Protein AF-A0A928IR23-F1 (afdb_monomer_lite)

Sequence (345 aa):
MKLNFPLKTIYDTTYFTQQHGTGSSHNCNAARSIGDNRMCGEIEDEVFDIAATLGIKYIASLFELKNISKDFYNWRNCFLDTYFKKLLSDDFSDDELVALYNIVNEWISEEIESSIKYGGNQLDHLYHYNYRIIEKIMNEELRNTLISRGKSSPKVTANIDDYVVKSKDNNKHLVDEIRQNGYSQDIEQKIVATFSDLYGGQAKLLVDIGDIIDISNNRDFISNCVIQFVVTRRKYGYRSAGLNELISKFHVCFSNEDWLKLFHNIVDSISLTNKEDFYSINEDIETLCLYYYLGTMPDKLAELCSNKLNTHWCWLTSCGLINLETYSLFVDPQMTSLEMFSKYH

Secondary structure (DSSP, 8-state):
----STTHHHHTT----SSS---SHHHHHHHHHTT-HHHHHHHHHHHHHHHHHH-HHHHHHHHHHH--TTTHHHHHHHHHHHHHHHHHHS---HHHHHHHHHHHHHHS-HHHHHH--SS---HHHHHHHHHHHHHH---HHHHHHHHHT-TT-S--SS-THHHH--S--TTHHHHHHHHHH---HHHHHHHHHGGG--SS-HHHHHHHHHTTS-TTT-THHIIIIIIHHHHHHGGG-SSSTTHHHHHHHHGGG--HHHHHHHHHHHHHHHTT--GGGHHHHHHHHHHHHHHHHHHH-GGGHHHHHHHHHHHHHHHHHHTS----PPP-----TT--SHHHHHHH-

Structure (mmCIF, N/CA/C/O backbone):
data_AF-A0A928IR23-F1
#
_entry.id   AF-A0A928IR23-F1
#
loop_
_atom_site.group_PDB
_atom_site.id
_atom_site.type_symbol
_atom_site.label_atom_id
_atom_site.label_alt_id
_atom_site.label_comp_id
_atom_site.label_asym_id
_atom_site.label_entity_id
_atom_site.label_seq_id
_atom_site.pdbx_PDB_ins_code
_atom_site.Cartn_x
_atom_site.Cartn_y
_atom_site.Cartn_z
_atom_site.occupancy
_atom_site.B_iso_or_equiv
_atom_site.auth_seq_id
_atom_site.auth_comp_id
_atom_site.auth_asym_id
_atom_site.auth_atom_id
_atom_site.pdbx_PDB_model_num
ATOM 1 N N . MET A 1 1 ? -17.859 -14.995 -5.613 1.00 25.91 1 MET A N 1
ATOM 2 C CA . MET A 1 1 ? -17.208 -14.660 -6.897 1.00 25.91 1 MET A CA 1
ATOM 3 C C . MET A 1 1 ? -16.223 -13.537 -6.599 1.00 25.91 1 MET A C 1
ATOM 5 O O . MET A 1 1 ? -16.659 -12.473 -6.187 1.00 25.91 1 MET A O 1
ATOM 9 N N . LYS A 1 2 ? -14.918 -13.843 -6.590 1.00 25.91 2 LYS A N 1
ATOM 10 C CA . LYS A 1 2 ? -13.845 -12.980 -6.064 1.00 25.91 2 LYS A CA 1
ATOM 11 C C . LYS A 1 2 ? -13.537 -11.843 -7.051 1.00 25.91 2 LYS A C 1
ATOM 13 O O . LYS A 1 2 ? -12.909 -12.084 -8.072 1.00 25.91 2 LYS A O 1
ATOM 18 N N . LEU A 1 3 ? -13.968 -10.631 -6.721 1.00 25.84 3 LEU A N 1
ATOM 19 C CA . LEU A 1 3 ? -13.580 -9.363 -7.346 1.00 25.84 3 LEU A CA 1
ATOM 20 C C . LEU A 1 3 ? -13.031 -8.501 -6.209 1.00 25.84 3 LEU A C 1
ATOM 22 O O . LEU A 1 3 ? -13.823 -7.870 -5.525 1.00 25.84 3 LEU A O 1
ATOM 26 N N . ASN A 1 4 ? -11.733 -8.580 -5.893 1.00 31.61 4 ASN A N 1
ATOM 27 C CA . ASN A 1 4 ? -11.230 -7.878 -4.700 1.00 31.61 4 ASN A CA 1
ATOM 28 C C . ASN A 1 4 ? -9.749 -7.472 -4.713 1.00 31.61 4 ASN A C 1
ATOM 30 O O . ASN A 1 4 ? -9.144 -7.365 -3.658 1.00 31.61 4 ASN A O 1
ATOM 34 N N . PHE A 1 5 ? -9.149 -7.227 -5.877 1.00 28.83 5 PHE A N 1
ATOM 35 C CA . PHE A 1 5 ? -7.771 -6.711 -5.923 1.00 28.83 5 PHE A CA 1
ATOM 36 C C . PHE A 1 5 ? -7.559 -5.547 -6.902 1.00 28.83 5 PHE A C 1
ATOM 38 O O . PHE A 1 5 ? -6.935 -4.576 -6.500 1.00 28.83 5 PHE A O 1
ATOM 45 N N . PRO A 1 6 ? -8.164 -5.513 -8.106 1.00 34.94 6 PRO A N 1
ATOM 46 C CA . PRO A 1 6 ? -7.862 -4.432 -9.049 1.00 34.94 6 PRO A CA 1
ATOM 47 C C . PRO A 1 6 ? -8.469 -3.070 -8.677 1.00 34.94 6 PRO A C 1
ATOM 49 O O . PRO A 1 6 ? -7.998 -2.052 -9.154 1.00 34.94 6 PRO A O 1
ATOM 52 N N . LEU A 1 7 ? -9.523 -3.021 -7.850 1.00 31.94 7 LEU A N 1
ATOM 53 C CA . LEU A 1 7 ? -10.268 -1.783 -7.559 1.00 31.94 7 LEU A CA 1
ATOM 54 C C . LEU A 1 7 ? -9.665 -0.933 -6.428 1.00 31.94 7 LEU A C 1
ATOM 56 O O . LEU A 1 7 ? -9.825 0.283 -6.445 1.00 31.94 7 LEU A O 1
ATOM 60 N N . LYS A 1 8 ? -8.928 -1.544 -5.491 1.00 35.16 8 LYS A N 1
ATOM 61 C CA . LYS A 1 8 ? -8.170 -0.813 -4.458 1.00 35.16 8 LYS A CA 1
ATOM 62 C C . LYS A 1 8 ? -6.930 -0.152 -5.070 1.00 35.16 8 LYS A C 1
ATOM 64 O O . LYS A 1 8 ? -6.734 1.041 -4.927 1.00 35.16 8 LYS A O 1
ATOM 69 N N . THR A 1 9 ? -6.239 -0.905 -5.917 1.00 36.91 9 THR A N 1
ATOM 70 C CA . THR A 1 9 ? -5.200 -0.456 -6.855 1.00 36.91 9 THR A CA 1
ATOM 71 C C . THR A 1 9 ? -5.699 0.630 -7.827 1.00 36.91 9 THR A C 1
ATOM 73 O O . THR A 1 9 ? -4.936 1.442 -8.329 1.00 36.91 9 THR A O 1
ATOM 76 N N . ILE A 1 10 ? -7.010 0.698 -8.097 1.00 34.47 10 ILE A N 1
ATOM 77 C CA . ILE A 1 10 ? -7.599 1.814 -8.850 1.00 34.47 10 ILE A CA 1
ATOM 78 C C . ILE A 1 10 ? -7.726 3.080 -8.002 1.00 34.47 10 ILE A C 1
ATOM 80 O O . ILE A 1 10 ? -7.432 4.168 -8.494 1.00 34.47 10 ILE A O 1
ATOM 84 N N . TYR A 1 11 ? -8.108 2.929 -6.736 1.00 33.12 11 TYR A N 1
ATOM 85 C CA . TYR A 1 11 ? -8.218 4.024 -5.775 1.00 33.12 11 TYR A CA 1
ATOM 86 C C . TYR A 1 11 ? -6.858 4.653 -5.442 1.00 33.12 11 TYR A C 1
ATOM 88 O O . TYR A 1 11 ? -6.769 5.874 -5.339 1.00 33.12 11 TYR A O 1
ATOM 96 N N . ASP A 1 12 ? -5.808 3.835 -5.360 1.00 35.88 12 ASP A N 1
ATOM 97 C CA . ASP A 1 12 ? -4.458 4.302 -5.036 1.00 35.88 12 ASP A CA 1
ATOM 98 C C . ASP A 1 12 ? -3.729 4.898 -6.265 1.00 35.88 12 ASP A C 1
ATOM 100 O O . ASP A 1 12 ? -2.717 5.579 -6.119 1.00 35.88 12 ASP A O 1
ATOM 104 N N . THR A 1 13 ? -4.232 4.699 -7.501 1.00 35.72 13 THR A N 1
ATOM 105 C CA . THR A 1 13 ? -3.326 4.829 -8.676 1.00 35.72 13 THR A CA 1
ATOM 106 C C . THR A 1 13 ? -3.960 5.246 -9.994 1.00 35.72 13 THR A C 1
ATOM 108 O O . THR A 1 13 ? -3.251 5.632 -10.925 1.00 35.72 13 THR A O 1
ATOM 111 N N . THR A 1 14 ? -5.278 5.183 -10.161 1.00 33.06 14 THR A N 1
ATOM 112 C CA . THR A 1 14 ? -5.798 5.009 -11.521 1.00 33.06 14 THR A CA 1
ATOM 113 C C . THR A 1 14 ? -6.721 6.133 -11.965 1.00 33.06 14 THR A C 1
ATOM 115 O O . THR A 1 14 ? -7.901 6.187 -11.643 1.00 33.06 14 THR A O 1
ATOM 118 N N . TYR A 1 15 ? -6.220 6.920 -12.911 1.00 31.95 15 TYR A N 1
ATOM 119 C CA . TYR A 1 15 ? -6.820 6.786 -14.232 1.00 31.95 15 TYR A CA 1
ATOM 120 C C . TYR A 1 15 ? -5.725 6.366 -15.210 1.00 31.95 15 TYR A C 1
ATOM 122 O O . TYR A 1 15 ? -4.941 7.167 -15.677 1.00 31.95 15 TYR A O 1
ATOM 130 N N . PHE A 1 16 ? -5.646 5.077 -15.493 1.00 34.47 16 PHE A N 1
ATOM 131 C CA . PHE A 1 16 ? -5.297 4.567 -16.805 1.00 34.47 16 PHE A CA 1
ATOM 132 C C . PHE A 1 16 ? -6.577 3.894 -17.264 1.00 34.47 16 PHE A C 1
ATOM 134 O O . PHE A 1 16 ? -6.885 2.826 -16.760 1.00 34.47 16 PHE A O 1
ATOM 141 N N . THR A 1 17 ? -7.343 4.571 -18.123 1.00 29.98 17 THR A N 1
ATOM 142 C CA . THR A 1 17 ? -8.101 4.015 -19.261 1.00 29.98 17 THR A CA 1
ATOM 143 C C . THR A 1 17 ? -9.303 4.895 -19.596 1.00 29.98 17 THR A C 1
ATOM 145 O O . THR A 1 17 ? -10.395 4.686 -19.083 1.00 29.98 17 THR A O 1
ATOM 148 N N . GLN A 1 18 ? -9.138 5.786 -20.570 1.00 26.97 18 GLN A N 1
ATOM 149 C CA . GLN A 1 18 ? -10.079 5.856 -21.689 1.00 26.97 18 GLN A CA 1
ATOM 150 C C . GLN A 1 18 ? -9.262 6.046 -22.969 1.00 26.97 18 GLN A C 1
ATOM 152 O O . GLN A 1 18 ? -8.797 7.135 -23.262 1.00 26.97 18 GLN A O 1
ATOM 157 N N . GLN A 1 19 ? -9.037 4.931 -23.665 1.00 29.31 19 GLN A N 1
ATOM 158 C CA . GLN A 1 19 ? -8.529 4.754 -25.034 1.00 29.31 19 GLN A CA 1
ATOM 159 C C . GLN A 1 19 ? -7.237 5.442 -25.515 1.00 29.31 19 GLN A C 1
ATOM 161 O O . GLN A 1 19 ? -6.582 4.838 -26.351 1.00 29.31 19 GLN A O 1
ATOM 166 N N . HIS A 1 20 ? -6.786 6.578 -24.987 1.00 30.52 20 HIS A N 1
ATOM 167 C CA . HIS A 1 20 ? -5.481 7.176 -25.282 1.00 30.52 20 HIS A CA 1
ATOM 168 C C . HIS A 1 20 ? -5.012 8.017 -24.082 1.00 30.52 20 HIS A C 1
ATOM 170 O O . HIS A 1 20 ? -5.518 9.105 -23.851 1.00 30.52 20 HIS A O 1
ATOM 176 N N . GLY A 1 21 ? -4.067 7.461 -23.312 1.00 35.38 21 GLY A N 1
ATOM 177 C CA . GLY A 1 21 ? -3.168 8.119 -22.351 1.00 35.38 21 GLY A CA 1
ATOM 178 C C . GLY A 1 21 ? -3.613 9.406 -21.641 1.00 35.38 21 GLY A C 1
ATOM 179 O O . GLY A 1 21 ? -3.401 10.501 -22.144 1.00 35.38 21 GLY A O 1
ATOM 180 N N . THR A 1 22 ? -4.039 9.269 -20.385 1.00 33.25 22 THR A N 1
ATOM 181 C CA . THR A 1 22 ? -3.806 10.268 -19.327 1.00 33.25 22 THR A CA 1
ATOM 182 C C . THR A 1 22 ? -3.769 9.522 -18.004 1.00 33.25 22 THR A C 1
ATOM 184 O O . THR A 1 22 ? -4.816 9.023 -17.605 1.00 33.25 22 THR A O 1
ATOM 187 N N . GLY A 1 23 ? -2.600 9.419 -17.361 1.00 33.84 23 GLY A N 1
ATOM 188 C CA . GLY A 1 23 ? -2.448 8.755 -16.066 1.00 33.84 23 GLY A CA 1
ATOM 189 C C . GLY A 1 23 ? -1.269 9.281 -15.249 1.00 33.84 23 GLY A C 1
ATOM 190 O O . GLY A 1 23 ? -0.220 9.581 -15.821 1.00 33.84 23 GLY A O 1
ATOM 191 N N . SER A 1 24 ? -1.530 9.420 -13.938 1.00 43.91 24 SER A N 1
ATOM 192 C CA . SER A 1 24 ? -0.687 9.622 -12.731 1.00 43.91 24 SER A CA 1
ATOM 193 C C . SER A 1 24 ? 0.524 10.574 -12.758 1.00 43.91 24 SER A C 1
ATOM 195 O O . SER A 1 24 ? 0.746 11.330 -11.813 1.00 43.91 24 SER A O 1
ATOM 197 N N . SER A 1 25 ? 1.270 10.606 -13.854 1.00 39.09 25 SER A N 1
ATOM 198 C CA . SER A 1 25 ? 2.401 11.492 -14.136 1.00 39.09 25 SER A CA 1
ATOM 199 C C . SER A 1 25 ? 2.106 12.989 -13.977 1.00 39.09 25 SER A C 1
ATOM 201 O O . SER A 1 25 ? 3.020 13.763 -13.677 1.00 39.09 25 SER A O 1
ATOM 203 N N . HIS A 1 26 ? 0.850 13.396 -14.175 1.00 45.88 26 HIS A N 1
ATOM 204 C CA . HIS A 1 26 ? 0.366 14.767 -14.000 1.00 45.88 26 HIS A CA 1
ATOM 205 C C . HIS A 1 26 ? 0.327 15.194 -12.538 1.00 45.88 26 HIS A C 1
ATOM 207 O O . HIS A 1 26 ? 0.676 16.331 -12.234 1.00 45.88 26 HIS A O 1
ATOM 213 N N . ASN A 1 27 ? -0.049 14.285 -11.635 1.00 48.31 27 ASN A N 1
ATOM 214 C CA . ASN A 1 27 ? -0.222 14.602 -10.221 1.00 48.31 27 ASN A CA 1
ATOM 215 C C . ASN A 1 27 ? 1.125 14.764 -9.510 1.00 48.31 27 ASN A C 1
ATOM 217 O O . ASN A 1 27 ? 1.249 15.680 -8.706 1.00 48.31 27 ASN A O 1
ATOM 221 N N . CYS A 1 28 ? 2.155 13.980 -9.857 1.00 50.56 28 CYS A N 1
ATOM 222 C CA . CYS A 1 28 ? 3.506 14.236 -9.338 1.00 50.56 28 CYS A CA 1
ATOM 223 C C . CYS A 1 28 ? 4.093 15.523 -9.935 1.00 50.56 28 CYS A C 1
ATOM 225 O O . CYS A 1 28 ? 4.559 16.381 -9.193 1.00 50.56 28 CYS A O 1
ATOM 227 N N . ASN A 1 29 ? 3.974 15.764 -11.247 1.00 50.50 29 ASN A N 1
ATOM 228 C CA . ASN A 1 29 ? 4.423 17.038 -11.828 1.00 50.50 29 ASN A CA 1
ATOM 229 C C . ASN A 1 29 ? 3.744 18.253 -11.154 1.00 50.50 29 ASN A C 1
ATOM 231 O O . ASN A 1 29 ? 4.410 19.250 -10.869 1.00 50.50 29 ASN A O 1
ATOM 235 N N . ALA A 1 30 ? 2.446 18.150 -10.850 1.00 52.59 30 ALA A N 1
ATOM 236 C CA . ALA A 1 30 ? 1.700 19.164 -10.114 1.00 52.59 30 ALA A CA 1
ATOM 237 C C . ALA A 1 30 ? 2.165 19.286 -8.651 1.00 52.59 30 ALA A C 1
ATOM 239 O O . ALA A 1 30 ? 2.465 20.398 -8.222 1.00 52.59 30 ALA A O 1
ATOM 240 N N . ALA A 1 31 ? 2.312 18.177 -7.917 1.00 50.56 31 ALA A N 1
ATOM 241 C CA . ALA A 1 31 ? 2.827 18.152 -6.543 1.00 50.56 31 ALA A CA 1
ATOM 242 C C . ALA A 1 31 ? 4.214 18.810 -6.448 1.00 50.56 31 ALA A C 1
ATOM 244 O O . ALA A 1 31 ? 4.450 19.694 -5.624 1.00 50.56 31 ALA A O 1
ATOM 245 N N . ARG A 1 32 ? 5.104 18.488 -7.392 1.00 55.34 32 ARG A N 1
ATOM 246 C CA . ARG A 1 32 ? 6.431 19.100 -7.507 1.00 55.34 32 ARG A CA 1
ATOM 247 C C . ARG A 1 32 ? 6.358 20.592 -7.812 1.00 55.34 32 ARG A C 1
ATOM 249 O O . ARG A 1 32 ? 7.151 21.361 -7.278 1.00 55.34 32 ARG A O 1
ATOM 256 N N . SER A 1 33 ? 5.406 21.012 -8.647 1.00 54.53 33 SER A N 1
ATOM 257 C CA . SER A 1 33 ? 5.212 22.426 -8.993 1.00 54.53 33 SER A CA 1
ATOM 258 C C . SER A 1 33 ? 4.719 23.277 -7.818 1.00 54.53 33 SER A C 1
ATOM 260 O O . SER A 1 33 ? 5.043 24.461 -7.756 1.00 54.53 33 SER A O 1
ATOM 262 N N . ILE A 1 34 ? 4.005 22.673 -6.862 1.00 46.44 34 ILE A N 1
ATOM 263 C CA . ILE A 1 34 ? 3.549 23.336 -5.631 1.00 46.44 34 ILE A CA 1
ATOM 264 C C . ILE A 1 34 ? 4.497 23.116 -4.439 1.00 46.44 34 ILE A C 1
ATOM 266 O O . ILE A 1 34 ? 4.221 23.595 -3.342 1.00 46.44 34 ILE A O 1
ATOM 270 N N . GLY A 1 35 ? 5.631 22.437 -4.652 1.00 41.44 35 GLY A N 1
ATOM 271 C CA . GLY A 1 35 ? 6.669 22.213 -3.641 1.00 41.44 35 GLY A CA 1
ATOM 272 C C . GLY A 1 35 ? 6.427 21.029 -2.699 1.00 41.44 35 GLY A C 1
ATOM 273 O O . GLY A 1 35 ? 7.198 20.852 -1.755 1.00 41.44 35 GLY A O 1
ATOM 274 N N . ASP A 1 36 ? 5.410 20.201 -2.952 1.00 51.28 36 ASP A N 1
ATOM 275 C CA . ASP A 1 36 ? 5.130 18.994 -2.172 1.00 51.28 36 ASP A CA 1
ATOM 276 C C . ASP A 1 36 ? 5.901 17.786 -2.722 1.00 51.28 36 ASP A C 1
ATOM 278 O O . ASP A 1 36 ? 5.397 16.931 -3.455 1.00 51.28 36 ASP A O 1
ATOM 282 N N . ASN A 1 37 ? 7.185 17.736 -2.370 1.00 54.28 37 ASN A N 1
ATOM 283 C CA . ASN A 1 37 ? 8.083 16.669 -2.808 1.00 54.28 37 ASN A CA 1
ATOM 284 C C . ASN A 1 37 ? 7.769 15.310 -2.156 1.00 54.28 37 ASN A C 1
ATOM 286 O O . ASN A 1 37 ? 8.198 14.290 -2.685 1.00 54.28 37 ASN A O 1
ATOM 290 N N . ARG A 1 38 ? 7.044 15.282 -1.024 1.00 54.53 38 ARG A N 1
ATOM 291 C CA . ARG A 1 38 ? 6.683 14.032 -0.332 1.00 54.53 38 ARG A CA 1
ATOM 292 C C . ARG A 1 38 ? 5.562 13.324 -1.076 1.00 54.53 38 ARG A C 1
ATOM 294 O O . ARG A 1 38 ? 5.720 12.166 -1.443 1.00 54.53 38 ARG A O 1
ATOM 301 N N . MET A 1 39 ? 4.490 14.054 -1.376 1.00 55.81 39 MET A N 1
ATOM 302 C CA . MET A 1 39 ? 3.371 13.535 -2.157 1.00 55.81 39 MET A CA 1
ATOM 303 C C . MET A 1 39 ? 3.814 13.104 -3.564 1.00 55.81 39 MET A C 1
ATOM 305 O O . MET A 1 39 ? 3.326 12.104 -4.076 1.00 55.81 39 MET A O 1
ATOM 309 N N . CYS A 1 40 ? 4.767 13.813 -4.185 1.00 59.31 40 CYS A N 1
ATOM 310 C CA . CYS A 1 40 ? 5.317 13.404 -5.484 1.00 59.31 40 CYS A CA 1
ATOM 311 C C . CYS A 1 40 ? 5.979 12.019 -5.420 1.00 59.31 40 CYS A C 1
ATOM 313 O O . CYS A 1 40 ? 5.666 11.177 -6.254 1.00 59.31 40 CYS A O 1
ATOM 315 N N . GLY A 1 41 ? 6.838 11.784 -4.419 1.00 61.78 41 GLY A N 1
ATOM 316 C CA . GLY A 1 41 ? 7.526 10.501 -4.253 1.00 61.78 41 GLY A CA 1
ATOM 317 C C . GLY A 1 41 ? 6.554 9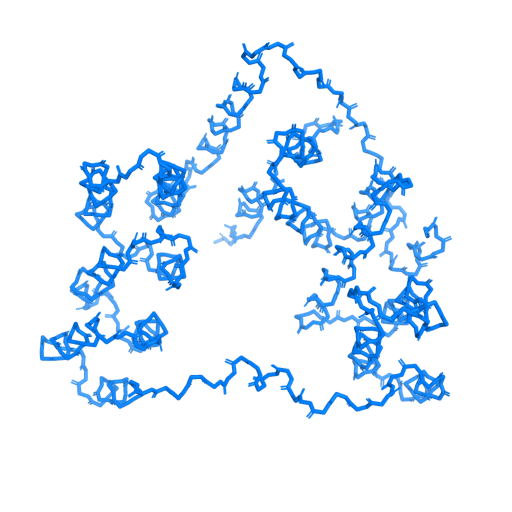.351 -3.990 1.00 61.78 41 GLY A C 1
ATOM 318 O O . GLY A 1 41 ? 6.638 8.322 -4.644 1.00 61.78 41 GLY A O 1
ATOM 319 N N . GLU A 1 42 ? 5.556 9.561 -3.124 1.00 63.69 42 GLU A N 1
ATOM 320 C CA . GLU A 1 42 ? 4.521 8.548 -2.859 1.00 63.69 42 GLU A CA 1
ATOM 321 C C . GLU A 1 42 ? 3.707 8.197 -4.115 1.00 63.69 42 GLU A C 1
ATOM 323 O O . GLU A 1 42 ? 3.383 7.034 -4.342 1.00 63.69 42 GLU A O 1
ATOM 328 N N . ILE A 1 43 ? 3.397 9.191 -4.958 1.00 64.75 43 ILE A N 1
ATOM 329 C CA . ILE A 1 43 ? 2.712 8.957 -6.235 1.00 64.75 43 ILE A CA 1
ATOM 330 C C . ILE A 1 43 ? 3.613 8.181 -7.201 1.00 64.75 43 ILE A C 1
ATOM 332 O O . ILE A 1 43 ? 3.125 7.293 -7.893 1.00 64.75 43 ILE A O 1
ATOM 336 N N . GLU A 1 44 ? 4.899 8.523 -7.298 1.00 73.56 44 GLU A N 1
ATOM 337 C CA . GLU A 1 44 ? 5.843 7.823 -8.180 1.00 73.56 44 GLU A CA 1
ATOM 338 C C . GLU A 1 44 ? 5.999 6.354 -7.778 1.00 73.56 44 GLU A C 1
ATOM 340 O O . GLU A 1 44 ? 5.868 5.481 -8.640 1.00 73.56 44 GLU A O 1
ATOM 345 N N . ASP A 1 45 ? 6.181 6.083 -6.486 1.00 71.81 45 ASP A N 1
ATOM 346 C CA . ASP A 1 45 ? 6.320 4.729 -5.946 1.00 71.81 45 ASP A CA 1
ATOM 347 C C . ASP A 1 45 ? 5.088 3.865 -6.247 1.00 71.81 45 ASP A C 1
ATOM 349 O O . ASP A 1 45 ? 5.213 2.760 -6.779 1.00 71.81 45 ASP A O 1
ATOM 353 N N . GLU A 1 46 ? 3.886 4.383 -5.986 1.00 73.56 46 GLU A N 1
ATOM 354 C CA . GLU A 1 46 ? 2.636 3.647 -6.212 1.00 73.56 46 GLU A CA 1
ATOM 355 C C . GLU A 1 46 ? 2.402 3.360 -7.707 1.00 73.56 46 GLU A C 1
ATOM 357 O O . GLU A 1 46 ? 1.980 2.271 -8.107 1.00 73.56 46 GLU A O 1
ATOM 362 N N . VAL A 1 47 ? 2.728 4.324 -8.575 1.00 77.62 47 VAL A N 1
ATOM 363 C CA . VAL A 1 47 ? 2.625 4.162 -10.033 1.00 77.62 47 VAL A CA 1
ATOM 364 C C . VAL A 1 47 ? 3.546 3.057 -10.536 1.00 77.62 47 VAL A C 1
ATOM 366 O O . VAL A 1 47 ? 3.149 2.269 -11.402 1.00 77.62 47 VAL A O 1
ATOM 369 N N . PHE A 1 48 ? 4.758 2.984 -9.991 1.00 83.06 48 PHE A N 1
ATOM 370 C CA . PHE A 1 48 ? 5.712 1.932 -10.308 1.00 83.06 48 PHE A CA 1
ATOM 371 C C . PHE A 1 48 ? 5.272 0.565 -9.794 1.00 83.06 48 PHE A C 1
ATOM 373 O O . PHE A 1 48 ? 5.269 -0.391 -10.575 1.00 83.06 48 PHE A O 1
ATOM 380 N N . ASP A 1 49 ? 4.847 0.471 -8.532 1.00 81.50 49 ASP A N 1
ATOM 381 C CA . ASP A 1 49 ? 4.396 -0.784 -7.919 1.00 81.50 49 ASP A CA 1
ATOM 382 C C . ASP A 1 49 ? 3.256 -1.416 -8.745 1.00 81.50 49 ASP A C 1
ATOM 384 O O . ASP A 1 49 ? 3.188 -2.638 -8.948 1.00 81.50 49 ASP A O 1
ATOM 388 N N . ILE A 1 50 ? 2.420 -0.585 -9.364 1.00 80.06 50 ILE A N 1
ATOM 389 C CA . ILE A 1 50 ? 1.304 -1.053 -10.188 1.00 80.06 50 ILE A CA 1
ATOM 390 C C . ILE A 1 50 ? 1.674 -1.349 -11.612 1.00 80.06 50 ILE A C 1
ATOM 392 O O . ILE A 1 50 ? 1.243 -2.379 -12.134 1.00 80.06 50 ILE A O 1
ATOM 396 N N . ALA A 1 51 ? 2.504 -0.524 -12.238 1.00 83.81 51 ALA A N 1
ATOM 397 C CA . ALA A 1 51 ? 3.054 -0.876 -13.534 1.00 83.81 51 ALA A CA 1
ATOM 398 C C . ALA A 1 51 ? 3.794 -2.224 -13.458 1.00 83.81 51 ALA A C 1
ATOM 400 O O . ALA A 1 51 ? 3.595 -3.079 -14.320 1.00 83.81 51 ALA A O 1
ATOM 401 N N . ALA A 1 52 ? 4.548 -2.477 -12.386 1.00 85.56 52 ALA A N 1
ATOM 402 C CA . ALA A 1 52 ? 5.239 -3.745 -12.171 1.00 85.56 52 ALA A CA 1
ATOM 403 C C . ALA A 1 52 ? 4.284 -4.911 -11.863 1.00 85.56 52 ALA A C 1
ATOM 405 O O . ALA A 1 52 ? 4.587 -6.065 -12.172 1.00 85.56 52 ALA A O 1
ATOM 406 N N . THR A 1 53 ? 3.118 -4.641 -11.273 1.00 84.56 53 THR A N 1
ATOM 407 C CA . THR A 1 53 ? 2.052 -5.641 -11.090 1.00 84.56 53 THR A CA 1
ATOM 408 C C . THR A 1 53 ? 1.356 -5.978 -12.412 1.00 84.56 53 THR A C 1
ATOM 410 O O . THR A 1 53 ? 1.038 -7.138 -12.667 1.00 84.56 53 THR A O 1
ATOM 413 N N . LEU A 1 54 ? 1.149 -4.986 -13.281 1.00 82.50 54 LEU A N 1
ATOM 414 C CA . LEU A 1 54 ? 0.547 -5.162 -14.605 1.00 82.50 54 LEU A CA 1
ATOM 415 C C . LEU A 1 54 ? 1.516 -5.788 -15.627 1.00 82.50 54 LEU A C 1
ATOM 417 O O . LEU A 1 54 ? 1.073 -6.390 -16.609 1.00 82.50 54 LEU A O 1
ATOM 421 N N . GLY A 1 55 ? 2.825 -5.649 -15.404 1.00 85.25 55 GLY A N 1
ATOM 422 C CA . GLY A 1 55 ? 3.897 -6.298 -16.159 1.00 85.25 55 GLY A CA 1
ATOM 423 C C . GLY A 1 55 ? 4.896 -5.323 -16.789 1.00 85.25 55 GLY A C 1
ATOM 424 O O . GLY A 1 55 ? 4.622 -4.138 -16.976 1.00 85.25 55 GLY A O 1
ATOM 425 N N . ILE A 1 56 ? 6.062 -5.849 -17.177 1.00 89.25 56 ILE A N 1
ATOM 426 C CA . ILE A 1 56 ? 7.232 -5.054 -17.590 1.00 89.25 56 ILE A CA 1
ATOM 427 C C . ILE A 1 56 ? 6.979 -4.088 -18.761 1.00 89.25 56 ILE A C 1
ATOM 429 O O . ILE A 1 56 ? 7.539 -2.998 -18.766 1.00 89.25 56 ILE A O 1
ATOM 433 N N . LYS A 1 57 ? 6.072 -4.397 -19.700 1.00 86.56 57 LYS A N 1
ATOM 434 C CA . LYS A 1 57 ? 5.666 -3.451 -20.761 1.00 86.56 57 LYS A CA 1
ATOM 435 C C . LYS A 1 57 ? 5.151 -2.113 -20.235 1.00 86.56 57 LYS A C 1
ATOM 437 O O . LYS A 1 57 ? 5.404 -1.090 -20.855 1.00 86.56 57 LYS A O 1
ATOM 442 N N . TYR A 1 58 ? 4.443 -2.104 -19.104 1.00 86.12 58 TYR A N 1
ATOM 443 C CA . TYR A 1 58 ? 3.924 -0.867 -18.518 1.00 86.12 58 TYR A CA 1
ATOM 444 C C . TYR A 1 58 ? 5.036 -0.064 -17.848 1.00 86.12 58 TYR A C 1
ATOM 446 O O . TYR A 1 58 ? 5.041 1.160 -17.936 1.00 86.12 58 TYR A O 1
ATOM 454 N N . ILE A 1 59 ? 6.011 -0.750 -17.249 1.00 87.62 59 ILE A N 1
ATOM 455 C CA . ILE A 1 59 ? 7.228 -0.128 -16.722 1.00 87.62 59 ILE A CA 1
ATOM 456 C C . ILE A 1 59 ? 8.047 0.497 -17.856 1.00 87.62 59 ILE A C 1
ATOM 458 O O . ILE A 1 59 ? 8.417 1.663 -17.760 1.00 87.62 59 ILE A O 1
ATOM 462 N N . ALA A 1 60 ? 8.262 -0.225 -18.958 1.00 86.00 60 ALA A N 1
ATOM 463 C CA . ALA A 1 60 ? 8.954 0.301 -20.137 1.00 86.00 60 ALA A CA 1
ATOM 464 C C . ALA A 1 60 ? 8.279 1.568 -20.678 1.00 86.00 60 ALA A C 1
ATOM 466 O O . ALA A 1 60 ? 8.933 2.579 -20.916 1.00 86.00 60 ALA A O 1
ATOM 467 N N . SER A 1 61 ? 6.949 1.562 -20.776 1.00 82.94 61 SER A N 1
ATOM 468 C CA . SER A 1 61 ? 6.197 2.748 -21.178 1.00 82.94 61 SER A CA 1
ATOM 469 C C . SER A 1 61 ? 6.368 3.935 -20.225 1.00 82.94 61 SER A C 1
ATOM 471 O O . SER A 1 61 ? 6.422 5.077 -20.681 1.00 82.94 61 SER A O 1
ATOM 473 N N . LEU A 1 62 ? 6.448 3.698 -18.910 1.00 81.56 62 LEU A N 1
ATOM 474 C CA . LEU A 1 62 ? 6.725 4.763 -17.941 1.00 81.56 62 LEU A CA 1
ATOM 475 C C . LEU A 1 62 ? 8.124 5.349 -18.142 1.00 81.56 62 LEU A C 1
ATOM 477 O O . LEU A 1 62 ? 8.268 6.572 -18.122 1.00 81.56 62 LEU A O 1
ATOM 481 N N . PHE A 1 63 ? 9.128 4.504 -18.390 1.00 81.06 63 PHE A N 1
ATOM 482 C CA . PHE A 1 63 ? 10.471 4.967 -18.736 1.00 81.06 63 PHE A CA 1
ATOM 483 C C . PHE A 1 63 ? 10.449 5.796 -20.021 1.00 81.06 63 PHE A C 1
ATOM 485 O O . PHE A 1 63 ? 10.923 6.922 -20.003 1.00 81.06 63 PHE A O 1
ATOM 492 N N . GLU A 1 64 ? 9.810 5.350 -21.100 1.00 78.88 64 GLU A N 1
ATOM 493 C CA . GLU A 1 64 ? 9.677 6.165 -22.322 1.00 78.88 64 GLU A CA 1
ATOM 494 C C . GLU A 1 64 ? 9.074 7.555 -22.059 1.00 78.88 64 GLU A C 1
ATOM 496 O O . GLU A 1 64 ? 9.501 8.556 -22.634 1.00 78.88 64 GLU A O 1
ATOM 501 N N . LEU A 1 65 ? 8.105 7.641 -21.146 1.00 74.12 65 LEU A N 1
ATOM 502 C CA . LEU A 1 65 ? 7.453 8.902 -20.812 1.00 74.12 65 LEU A CA 1
ATOM 503 C C . LEU A 1 65 ? 8.324 9.833 -19.952 1.00 74.12 65 LEU A C 1
ATOM 505 O O . LEU A 1 65 ? 8.224 11.058 -20.062 1.00 74.12 65 LEU A O 1
ATOM 509 N N . LYS A 1 66 ? 9.105 9.269 -19.029 1.00 70.19 66 LYS A N 1
ATOM 510 C CA . LYS A 1 66 ? 9.687 10.007 -17.897 1.00 70.19 66 LYS A CA 1
ATOM 511 C C . LYS A 1 66 ? 11.202 9.955 -17.807 1.00 70.19 66 LYS A C 1
ATOM 513 O O . LYS A 1 66 ? 11.782 10.668 -16.989 1.00 70.19 66 LYS A O 1
ATOM 518 N N . ASN A 1 67 ? 11.85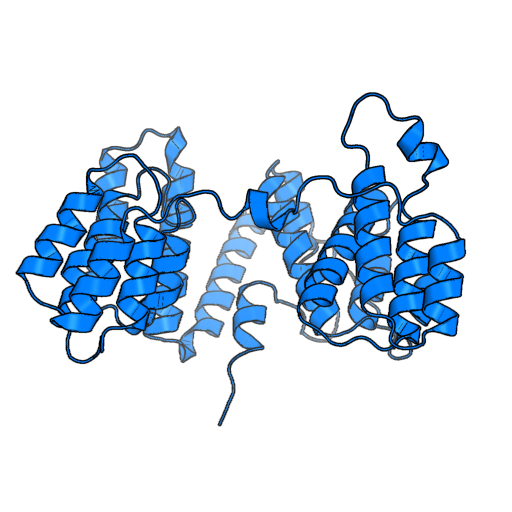0 9.188 -18.674 1.00 67.81 67 ASN A N 1
ATOM 519 C CA . ASN A 1 67 ? 13.297 9.046 -18.748 1.00 67.81 67 ASN A CA 1
ATOM 520 C C . ASN A 1 67 ? 13.956 10.274 -19.403 1.00 67.81 67 ASN A C 1
ATOM 522 O O . ASN A 1 67 ? 14.640 10.190 -20.421 1.00 67.81 67 ASN A O 1
ATOM 526 N N . ILE A 1 68 ? 13.729 11.448 -18.814 1.00 72.31 68 ILE A N 1
ATOM 527 C CA . ILE A 1 68 ? 14.414 12.696 -19.142 1.00 72.31 68 ILE A CA 1
ATOM 528 C C . ILE A 1 68 ? 15.616 12.874 -18.215 1.00 72.31 68 ILE A C 1
ATOM 530 O O . ILE A 1 68 ? 15.582 12.482 -17.050 1.00 72.31 68 ILE A O 1
ATOM 534 N N . SER A 1 69 ? 16.674 13.526 -18.702 1.00 71.38 69 SER A N 1
ATOM 535 C CA . SER A 1 69 ? 17.954 13.668 -17.983 1.00 71.38 69 SER A CA 1
ATOM 536 C C . SER A 1 69 ? 17.832 14.219 -16.557 1.00 71.38 69 SER A C 1
ATOM 538 O O . SER A 1 69 ? 18.628 13.865 -15.693 1.00 71.38 69 SER A O 1
ATOM 540 N N . LYS A 1 70 ? 16.831 15.069 -16.302 1.00 71.00 70 LYS A N 1
ATOM 541 C CA . LYS A 1 70 ? 16.568 15.666 -14.987 1.00 71.00 70 LYS A CA 1
ATOM 542 C C . LYS A 1 70 ? 16.083 14.651 -13.950 1.00 71.00 70 LYS A C 1
ATOM 544 O O . LYS A 1 70 ? 16.438 14.778 -12.782 1.00 71.00 70 LYS A O 1
ATOM 549 N N . ASP A 1 71 ? 15.269 13.687 -14.367 1.00 69.00 71 ASP A N 1
ATOM 550 C CA . ASP A 1 71 ? 14.579 12.771 -13.456 1.00 69.00 71 ASP A CA 1
ATOM 551 C C . ASP A 1 71 ? 15.131 11.342 -13.531 1.00 69.00 71 ASP A C 1
ATOM 553 O O . ASP A 1 71 ? 14.872 10.540 -12.642 1.00 69.00 71 ASP A O 1
ATOM 557 N N . PHE A 1 72 ? 15.968 11.056 -14.528 1.00 71.56 72 PHE A N 1
ATOM 558 C CA . PHE A 1 72 ? 16.639 9.782 -14.792 1.00 71.56 72 PHE A CA 1
ATOM 559 C C . PHE A 1 72 ? 17.042 8.977 -13.544 1.00 71.56 72 PHE A C 1
ATOM 561 O O . PHE A 1 72 ? 16.706 7.802 -13.422 1.00 71.56 72 PHE A O 1
ATOM 568 N N . TYR A 1 73 ? 17.742 9.611 -12.597 1.00 75.75 73 TYR A N 1
ATOM 569 C CA . TYR A 1 73 ? 18.213 8.946 -11.378 1.00 75.75 73 TYR A CA 1
ATOM 570 C C . TYR A 1 73 ? 17.062 8.508 -10.459 1.00 75.75 73 TYR A C 1
ATOM 572 O O . TYR A 1 73 ? 17.080 7.403 -9.930 1.00 75.75 73 TYR A O 1
ATOM 580 N N . ASN A 1 74 ? 16.034 9.347 -10.317 1.00 76.75 74 ASN A N 1
ATOM 581 C CA . ASN A 1 74 ? 14.865 9.060 -9.488 1.00 76.75 74 ASN A CA 1
ATOM 582 C C . ASN A 1 74 ? 14.069 7.866 -10.037 1.00 76.75 74 ASN A C 1
ATOM 584 O O . ASN A 1 74 ? 13.772 6.933 -9.302 1.00 76.75 74 ASN A O 1
ATOM 588 N N . TRP A 1 75 ? 13.816 7.842 -11.352 1.00 79.44 75 TRP A N 1
ATOM 589 C CA . TRP A 1 75 ? 13.057 6.760 -11.999 1.00 79.44 75 TRP A CA 1
ATOM 590 C C . TRP A 1 75 ? 13.771 5.406 -11.919 1.00 79.44 75 TRP A C 1
ATOM 592 O O . TRP A 1 75 ? 13.121 4.373 -11.764 1.00 79.44 75 TRP A O 1
ATOM 602 N N . ARG A 1 76 ? 15.110 5.396 -11.971 1.00 85.81 76 ARG A N 1
ATOM 603 C CA . ARG A 1 76 ? 15.898 4.179 -11.732 1.00 85.81 76 ARG A CA 1
ATOM 604 C C . ARG A 1 76 ? 15.745 3.668 -10.303 1.00 85.81 76 ARG A C 1
ATOM 606 O O . ARG A 1 76 ? 15.585 2.466 -10.124 1.00 85.81 76 ARG A O 1
ATOM 613 N N . ASN A 1 77 ? 15.748 4.556 -9.310 1.00 81.75 77 ASN A N 1
ATOM 614 C CA . ASN A 1 77 ? 15.558 4.157 -7.915 1.00 81.75 77 ASN A CA 1
ATOM 615 C C . ASN A 1 77 ? 14.161 3.574 -7.683 1.00 81.75 77 ASN A C 1
ATOM 617 O O . ASN A 1 77 ? 14.073 2.470 -7.158 1.00 81.75 77 ASN A O 1
ATOM 621 N N . CYS A 1 78 ? 13.099 4.224 -8.173 1.00 82.50 78 CYS A N 1
ATOM 622 C CA . CYS A 1 78 ? 11.741 3.677 -8.075 1.00 82.50 78 CYS A CA 1
ATOM 623 C C . CYS A 1 78 ? 11.645 2.276 -8.703 1.00 82.50 78 CYS A C 1
ATOM 625 O O . CYS A 1 78 ? 11.085 1.362 -8.105 1.00 82.50 78 CYS A O 1
ATOM 627 N N . PHE A 1 79 ? 12.255 2.063 -9.877 1.00 89.69 79 PHE A N 1
ATOM 628 C CA . PHE A 1 79 ? 12.314 0.734 -10.493 1.00 89.69 79 PHE A CA 1
ATOM 629 C C . PHE A 1 79 ? 13.009 -0.294 -9.593 1.00 89.69 79 PHE A C 1
ATOM 631 O O . PHE A 1 79 ? 12.474 -1.386 -9.384 1.00 89.69 79 PHE A O 1
ATOM 638 N N . LEU A 1 80 ? 14.204 0.033 -9.090 1.00 88.94 80 LEU A N 1
ATOM 639 C CA . LEU A 1 80 ? 14.992 -0.881 -8.266 1.00 88.94 80 LEU A CA 1
ATOM 640 C C . LEU A 1 80 ? 14.253 -1.228 -6.972 1.00 88.94 80 LEU A C 1
ATOM 642 O O . LEU A 1 80 ? 14.159 -2.406 -6.633 1.00 88.94 80 LEU A O 1
ATOM 646 N N . ASP A 1 81 ? 13.663 -0.237 -6.309 1.00 84.50 81 ASP A N 1
ATOM 647 C CA . ASP A 1 81 ? 12.914 -0.420 -5.068 1.00 84.50 81 ASP A CA 1
ATOM 648 C C . ASP A 1 81 ? 11.671 -1.294 -5.290 1.00 84.50 81 ASP A C 1
ATOM 650 O O . ASP A 1 81 ? 11.447 -2.255 -4.548 1.00 84.50 81 ASP A O 1
ATOM 654 N N . THR A 1 82 ? 10.895 -1.038 -6.348 1.00 86.88 82 THR A N 1
ATOM 655 C CA . THR A 1 82 ? 9.721 -1.849 -6.705 1.00 86.88 82 THR A CA 1
ATOM 656 C C . THR A 1 82 ? 10.091 -3.298 -7.017 1.00 86.88 82 THR A C 1
ATOM 658 O O . THR A 1 82 ? 9.481 -4.226 -6.476 1.00 86.88 82 THR A O 1
ATOM 661 N N . TYR A 1 83 ? 11.098 -3.537 -7.863 1.00 89.31 83 TYR A N 1
ATOM 662 C CA . TYR A 1 83 ? 11.496 -4.908 -8.203 1.00 89.31 83 TYR A CA 1
ATOM 663 C C . TYR A 1 83 ? 12.153 -5.630 -7.032 1.00 89.31 83 TYR A C 1
ATOM 665 O O . TYR A 1 83 ? 11.982 -6.840 -6.891 1.00 89.31 83 TYR A O 1
ATOM 673 N N . PHE A 1 84 ? 12.828 -4.904 -6.145 1.00 85.94 84 PHE A N 1
ATOM 674 C CA . PHE A 1 84 ? 13.362 -5.477 -4.923 1.00 85.94 84 PHE A CA 1
ATOM 675 C C . PHE A 1 84 ? 12.261 -5.881 -3.932 1.00 85.94 84 PHE A C 1
ATOM 677 O O . PHE A 1 84 ? 12.311 -6.984 -3.387 1.00 85.94 84 PHE A O 1
ATOM 684 N N . LYS A 1 85 ? 11.218 -5.055 -3.749 1.00 85.06 85 LYS A N 1
ATOM 685 C CA . LYS A 1 85 ? 10.021 -5.431 -2.972 1.00 85.06 85 LYS A CA 1
ATOM 686 C C . LYS A 1 85 ? 9.362 -6.685 -3.552 1.00 85.06 85 LYS A C 1
ATOM 688 O O . LYS A 1 85 ? 9.109 -7.635 -2.814 1.00 85.06 85 LYS A O 1
ATOM 693 N N . LYS A 1 86 ? 9.140 -6.723 -4.872 1.00 85.12 86 LYS A N 1
ATOM 694 C CA . LYS A 1 86 ? 8.572 -7.896 -5.561 1.00 85.12 86 LYS A CA 1
ATOM 695 C C . LYS A 1 86 ? 9.437 -9.136 -5.394 1.00 85.12 86 LYS A C 1
ATOM 697 O O . LYS A 1 86 ? 8.912 -10.233 -5.249 1.00 85.12 86 LYS A O 1
ATOM 702 N N . LEU A 1 87 ? 10.758 -8.981 -5.365 1.00 85.38 87 LEU A N 1
ATOM 703 C CA . LEU A 1 87 ? 11.669 -10.092 -5.135 1.00 85.38 87 LEU A CA 1
ATOM 704 C C . LEU A 1 87 ? 11.448 -10.752 -3.766 1.00 85.38 87 LEU A C 1
ATOM 706 O O . LEU A 1 87 ? 11.774 -11.922 -3.622 1.00 85.38 87 LEU A O 1
ATOM 710 N N . LEU A 1 88 ? 10.853 -10.078 -2.776 1.00 76.56 88 LEU A N 1
ATOM 711 C CA . LEU A 1 88 ? 10.494 -10.694 -1.492 1.00 76.56 88 LEU A CA 1
ATOM 712 C C . LEU A 1 88 ? 9.200 -11.521 -1.561 1.00 76.56 88 LEU A C 1
ATOM 714 O O . LEU A 1 88 ? 9.082 -12.506 -0.833 1.00 76.56 88 LEU A O 1
ATOM 718 N N . SER A 1 89 ? 8.248 -11.147 -2.421 1.00 75.69 89 SER A N 1
ATOM 719 C CA . SER A 1 89 ? 6.897 -11.731 -2.466 1.00 75.69 89 SER A CA 1
ATOM 720 C C . SER A 1 89 ? 6.644 -12.692 -3.628 1.00 75.69 89 SER A C 1
ATOM 722 O O . SER A 1 89 ? 5.801 -13.578 -3.498 1.00 75.69 89 SER A O 1
ATOM 724 N N . ASP A 1 90 ? 7.359 -12.528 -4.740 1.00 80.12 90 ASP A N 1
ATOM 725 C CA . ASP A 1 90 ? 7.065 -13.193 -6.010 1.00 80.12 90 ASP A CA 1
ATOM 726 C C . ASP A 1 90 ? 8.154 -14.222 -6.368 1.00 80.12 90 ASP A C 1
ATOM 728 O O . ASP A 1 90 ? 9.328 -14.103 -5.983 1.00 80.12 90 ASP A O 1
ATOM 732 N N . ASP A 1 91 ? 7.760 -15.229 -7.149 1.00 81.12 91 ASP A N 1
ATOM 733 C CA . ASP A 1 91 ? 8.675 -16.190 -7.763 1.00 81.12 91 ASP A CA 1
ATOM 734 C C . ASP A 1 91 ? 9.114 -15.676 -9.138 1.00 81.12 91 ASP A C 1
ATOM 736 O O . ASP A 1 91 ? 8.294 -15.436 -10.026 1.00 81.12 91 ASP A O 1
ATOM 740 N N . PHE A 1 92 ? 10.424 -15.527 -9.312 1.00 88.06 92 PHE A N 1
ATOM 741 C CA . PHE A 1 92 ? 11.046 -15.142 -10.575 1.00 88.06 92 PHE A CA 1
ATOM 742 C C . PHE A 1 92 ? 11.752 -16.349 -11.187 1.00 88.06 92 PHE A C 1
ATOM 744 O O . PHE A 1 92 ? 12.274 -17.206 -10.473 1.00 88.06 92 PHE A O 1
ATOM 751 N N . SER A 1 93 ? 11.784 -16.410 -12.517 1.00 91.50 93 SER A N 1
ATOM 752 C CA . SER A 1 93 ? 12.632 -17.368 -13.224 1.00 91.50 93 SER A CA 1
ATOM 753 C C . SER A 1 93 ? 14.103 -16.959 -13.107 1.00 91.50 93 SER A C 1
ATOM 755 O O . SER A 1 93 ? 14.418 -15.779 -12.939 1.00 91.50 93 SER A O 1
ATOM 757 N N . ASP A 1 94 ? 15.015 -17.923 -13.245 1.00 91.44 94 ASP A N 1
ATOM 758 C CA . ASP A 1 94 ? 16.456 -17.643 -13.235 1.00 91.44 94 ASP A CA 1
ATOM 759 C C . ASP A 1 94 ? 16.850 -16.630 -14.327 1.00 91.44 94 ASP A C 1
ATOM 761 O O . ASP A 1 94 ? 17.699 -15.776 -14.082 1.00 91.44 94 ASP A O 1
ATOM 765 N N . ASP A 1 95 ? 16.194 -16.660 -15.492 1.00 91.81 95 ASP A N 1
ATOM 766 C CA . ASP A 1 95 ? 16.439 -15.710 -16.587 1.00 91.81 95 ASP A CA 1
ATOM 767 C C . ASP A 1 95 ? 16.049 -14.271 -16.202 1.00 91.81 95 ASP A C 1
ATOM 769 O O . ASP A 1 95 ? 16.813 -13.331 -16.434 1.00 91.81 95 ASP A O 1
ATOM 773 N N . GLU A 1 96 ? 14.894 -14.086 -15.551 1.00 93.44 96 GLU A N 1
ATOM 774 C CA . GLU A 1 96 ? 14.456 -12.775 -15.053 1.00 93.44 96 GLU A CA 1
ATOM 775 C C . GLU A 1 96 ? 15.360 -12.274 -13.916 1.00 93.44 96 GLU A C 1
ATOM 777 O O . GLU A 1 96 ? 15.700 -11.091 -13.866 1.00 93.44 96 GLU A O 1
ATOM 782 N N . LEU A 1 97 ? 15.805 -13.171 -13.028 1.00 93.38 97 LEU A N 1
ATOM 783 C CA . LEU A 1 97 ? 16.754 -12.844 -11.961 1.00 93.38 97 LEU A CA 1
ATOM 784 C C . LEU A 1 97 ? 18.112 -12.415 -12.530 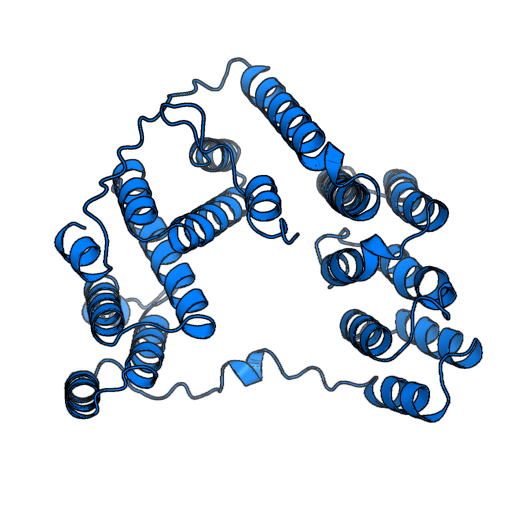1.00 93.38 97 LEU A C 1
ATOM 786 O O . LEU A 1 97 ? 18.701 -11.447 -12.050 1.00 93.38 97 LEU A O 1
ATOM 790 N N . VAL A 1 98 ? 18.603 -13.079 -13.579 1.00 93.31 98 VAL A N 1
ATOM 791 C CA . VAL A 1 98 ? 19.835 -12.678 -14.278 1.00 93.31 98 VAL A CA 1
ATOM 792 C C . VAL A 1 98 ? 19.674 -11.318 -14.946 1.00 93.31 98 VAL A C 1
ATOM 794 O O . VAL A 1 98 ? 20.583 -10.490 -14.862 1.00 93.31 98 VAL A O 1
ATOM 797 N N . ALA A 1 99 ? 18.535 -11.061 -15.588 1.00 94.00 99 ALA A N 1
ATOM 798 C CA . ALA A 1 99 ? 18.257 -9.759 -16.179 1.00 94.00 99 ALA A CA 1
ATOM 799 C C . ALA A 1 99 ? 18.249 -8.653 -15.111 1.00 94.00 99 ALA A C 1
ATOM 801 O O . ALA A 1 99 ? 18.940 -7.647 -15.272 1.00 94.00 99 ALA A O 1
ATOM 802 N N . LEU A 1 100 ? 17.565 -8.874 -13.983 1.00 94.00 100 LEU A N 1
ATOM 803 C CA . LEU A 1 100 ? 17.545 -7.931 -12.864 1.00 94.00 100 LEU A CA 1
ATOM 804 C C . LEU A 1 100 ? 18.944 -7.698 -12.281 1.00 94.00 100 LEU A C 1
ATOM 806 O O . LEU A 1 100 ? 19.318 -6.555 -12.021 1.00 94.00 100 LEU A O 1
ATOM 810 N N . TYR A 1 101 ? 19.740 -8.763 -12.130 1.00 92.56 101 TYR A N 1
ATOM 811 C CA . TYR A 1 101 ? 21.136 -8.662 -11.707 1.00 92.56 101 TYR A CA 1
ATOM 812 C C . TYR A 1 101 ? 21.925 -7.747 -12.649 1.00 92.56 101 TYR A C 1
ATOM 814 O O . TYR A 1 101 ? 22.639 -6.858 -12.193 1.00 92.56 101 TYR A O 1
ATOM 822 N N . ASN A 1 102 ? 21.803 -7.930 -13.964 1.00 91.75 102 ASN A N 1
ATOM 823 C CA . ASN A 1 102 ? 22.528 -7.100 -14.925 1.00 91.75 102 ASN A CA 1
ATOM 824 C C . ASN A 1 102 ? 22.089 -5.629 -14.841 1.00 91.75 102 ASN A C 1
ATOM 826 O O . ASN A 1 102 ? 22.957 -4.767 -14.729 1.00 91.75 102 ASN A O 1
ATOM 830 N N . ILE A 1 103 ? 20.779 -5.354 -14.770 1.00 92.62 103 ILE A N 1
ATOM 831 C CA . ILE A 1 103 ? 20.232 -3.992 -14.623 1.00 92.62 103 ILE A CA 1
ATOM 832 C C . ILE A 1 103 ? 20.819 -3.291 -13.391 1.00 92.62 103 ILE A C 1
ATOM 834 O O . ILE A 1 103 ? 21.372 -2.197 -13.503 1.00 92.62 103 ILE A O 1
ATOM 838 N N . VAL A 1 104 ? 20.760 -3.933 -12.217 1.00 91.31 104 VAL A N 1
ATOM 839 C CA . VAL A 1 104 ? 21.307 -3.391 -10.958 1.00 91.31 104 VAL A CA 1
ATOM 840 C C . VAL A 1 104 ? 22.779 -3.001 -11.123 1.00 91.31 104 VAL A C 1
ATOM 842 O O . VAL A 1 104 ? 23.193 -1.915 -10.718 1.00 91.31 104 VAL A O 1
ATOM 845 N N . ASN A 1 105 ? 23.569 -3.875 -11.748 1.00 89.12 105 ASN A N 1
ATOM 846 C CA . ASN A 1 105 ? 25.013 -3.698 -11.897 1.00 89.12 105 ASN A CA 1
ATOM 847 C C . ASN A 1 105 ? 25.424 -2.713 -12.996 1.00 89.12 105 ASN A C 1
ATOM 849 O O . ASN A 1 105 ? 26.573 -2.264 -12.995 1.00 89.12 105 ASN A O 1
ATOM 853 N N . GLU A 1 106 ? 24.532 -2.410 -13.934 1.00 88.19 106 GLU A N 1
ATOM 854 C CA . GLU A 1 106 ? 24.714 -1.354 -14.929 1.00 88.19 106 GLU A CA 1
ATOM 855 C C . GLU A 1 106 ? 24.293 0.012 -14.385 1.00 88.19 106 GLU A C 1
ATOM 857 O O . GLU A 1 106 ? 24.879 1.037 -14.738 1.00 88.19 106 GLU A O 1
ATOM 862 N N . TRP A 1 107 ? 23.272 0.044 -13.529 1.00 88.44 107 TRP A N 1
ATOM 863 C CA . TRP A 1 107 ? 22.699 1.292 -13.035 1.00 88.44 107 TRP A CA 1
ATOM 864 C C . TRP A 1 107 ? 23.390 1.825 -11.784 1.00 88.44 107 TRP A C 1
ATOM 866 O O . TRP A 1 107 ? 23.469 3.045 -11.635 1.00 88.44 107 TRP A O 1
ATOM 876 N N . ILE A 1 108 ? 23.931 0.948 -10.934 1.00 85.00 108 ILE A N 1
ATOM 877 C CA . ILE A 1 108 ? 24.750 1.330 -9.781 1.00 85.00 108 ILE A CA 1
ATOM 878 C C . ILE A 1 108 ? 26.207 0.953 -10.066 1.00 85.00 108 ILE A C 1
ATOM 880 O O . ILE A 1 108 ? 26.592 -0.218 -10.041 1.00 85.00 108 ILE A O 1
ATOM 884 N N . SER A 1 109 ? 27.036 1.962 -10.343 1.00 83.69 109 SER A N 1
ATOM 885 C CA . SER A 1 109 ? 28.463 1.765 -10.606 1.00 83.69 109 SER A CA 1
ATOM 886 C C . SER A 1 109 ? 29.265 1.805 -9.310 1.00 83.69 109 SER A C 1
ATOM 888 O O . SER A 1 109 ? 29.428 2.862 -8.707 1.00 83.69 109 SER A O 1
ATOM 890 N N . GLU A 1 110 ? 29.832 0.664 -8.922 1.00 78.81 110 GLU A N 1
ATOM 891 C CA . GLU A 1 110 ? 30.725 0.541 -7.763 1.00 78.81 110 GLU A CA 1
ATOM 892 C C . GLU A 1 110 ? 31.898 1.537 -7.808 1.00 78.81 110 GLU A C 1
ATOM 894 O O . GLU A 1 110 ? 32.246 2.128 -6.788 1.00 78.81 110 GLU A O 1
ATOM 899 N N . GLU A 1 111 ? 32.480 1.784 -8.984 1.00 79.44 111 GLU A N 1
ATOM 900 C CA . GLU A 1 111 ? 33.584 2.741 -9.147 1.00 79.44 111 GLU A CA 1
ATOM 901 C C . GLU A 1 111 ? 33.147 4.176 -8.819 1.00 79.44 111 GLU A C 1
ATOM 903 O O . GLU A 1 111 ? 33.860 4.909 -8.133 1.00 79.44 111 GLU A O 1
ATOM 908 N N . ILE A 1 112 ? 31.953 4.568 -9.270 1.00 77.00 112 ILE A N 1
ATOM 909 C CA . ILE A 1 112 ? 31.415 5.907 -9.018 1.00 77.00 112 ILE A CA 1
ATOM 910 C C . ILE A 1 112 ? 31.005 6.023 -7.547 1.00 77.00 112 ILE A C 1
ATOM 912 O O . ILE A 1 112 ? 31.464 6.937 -6.864 1.00 77.00 112 ILE A O 1
ATOM 916 N N . GLU A 1 113 ? 30.214 5.079 -7.037 1.00 78.62 113 GLU A N 1
ATOM 917 C CA . GLU A 1 113 ? 29.673 5.099 -5.671 1.00 78.62 113 GLU A CA 1
ATOM 918 C C . GLU A 1 113 ? 30.771 5.019 -4.599 1.00 78.62 113 GLU A C 1
ATOM 920 O O . GLU A 1 113 ? 30.733 5.746 -3.606 1.00 78.62 113 GLU A O 1
ATOM 925 N N . SER A 1 114 ? 31.816 4.213 -4.817 1.00 73.50 114 SER A N 1
ATOM 926 C CA . SER A 1 114 ? 32.961 4.115 -3.893 1.00 73.50 114 SER A CA 1
ATOM 927 C C . SER A 1 114 ? 33.765 5.417 -3.772 1.00 73.50 114 SER A C 1
ATOM 929 O O . SER A 1 114 ? 34.462 5.626 -2.776 1.00 73.50 114 SER A O 1
ATOM 931 N N . SER A 1 115 ? 33.655 6.319 -4.753 1.00 72.44 115 SER A N 1
ATOM 932 C CA . SER A 1 115 ? 34.316 7.627 -4.737 1.00 72.44 115 SER A CA 1
ATOM 933 C C . SER A 1 115 ? 33.512 8.714 -4.002 1.00 72.44 115 SER A C 1
ATOM 935 O O . SER A 1 115 ? 34.068 9.764 -3.650 1.00 72.44 115 SER A O 1
ATOM 937 N N . ILE A 1 116 ? 32.224 8.469 -3.723 1.00 72.38 116 ILE A N 1
ATOM 938 C CA . ILE A 1 116 ? 31.322 9.422 -3.067 1.00 72.38 116 ILE A CA 1
ATOM 939 C C . ILE A 1 116 ? 31.596 9.440 -1.559 1.00 72.38 116 ILE A C 1
ATOM 941 O O . ILE A 1 116 ? 31.364 8.472 -0.840 1.00 72.38 116 ILE A O 1
ATOM 945 N N . LYS A 1 117 ? 32.082 10.585 -1.063 1.00 56.03 117 LYS A N 1
ATOM 946 C CA . LYS A 1 117 ? 32.408 10.793 0.363 1.00 56.03 117 LYS A CA 1
ATOM 947 C C . LYS A 1 117 ? 31.265 11.389 1.189 1.00 56.03 117 LYS A C 1
ATOM 949 O O . LYS A 1 117 ? 31.273 11.252 2.409 1.00 56.03 117 LYS A O 1
ATOM 954 N N . TYR A 1 118 ? 30.328 12.086 0.543 1.00 43.94 118 TYR A N 1
ATOM 955 C CA . TYR A 1 118 ? 29.225 12.810 1.182 1.00 43.94 118 TYR A CA 1
ATOM 956 C C . TYR A 1 118 ? 27.959 12.683 0.324 1.00 43.94 118 TYR A C 1
ATOM 958 O O . TYR A 1 118 ? 28.021 12.927 -0.878 1.00 43.94 118 TYR A O 1
ATOM 966 N N . GLY A 1 119 ? 26.826 12.329 0.939 1.00 51.72 119 GLY A N 1
ATOM 967 C CA . GLY A 1 119 ? 25.585 11.953 0.243 1.00 51.72 119 GLY A CA 1
ATOM 968 C C . GLY A 1 119 ? 25.256 10.463 0.414 1.00 51.72 119 GLY A C 1
ATOM 969 O O . GLY A 1 119 ? 26.063 9.715 0.962 1.00 51.72 119 GLY A O 1
ATOM 970 N N . GLY A 1 120 ? 24.054 10.046 0.004 1.00 58.38 120 GLY A N 1
ATOM 971 C CA . GLY A 1 120 ? 23.602 8.652 0.098 1.00 58.38 120 GLY A CA 1
ATOM 972 C C . GLY A 1 120 ? 24.308 7.763 -0.926 1.00 58.38 120 GLY A C 1
ATOM 973 O O . GLY A 1 120 ? 23.893 7.721 -2.077 1.00 58.38 120 GLY A O 1
ATOM 974 N N . ASN A 1 121 ? 25.381 7.098 -0.500 1.00 68.25 121 ASN A N 1
ATOM 975 C CA . ASN A 1 121 ? 26.123 6.105 -1.277 1.00 68.25 121 ASN A CA 1
ATOM 976 C C . ASN A 1 121 ? 25.260 4.842 -1.489 1.00 68.25 121 ASN A C 1
ATOM 978 O O . ASN A 1 121 ? 24.720 4.302 -0.524 1.00 68.25 121 ASN A O 1
ATOM 982 N N . GLN A 1 122 ? 25.145 4.373 -2.734 1.00 73.88 122 GLN A N 1
ATOM 983 C CA . GLN A 1 122 ? 24.318 3.219 -3.118 1.00 73.88 122 GLN A CA 1
ATOM 984 C C . GLN A 1 122 ? 25.071 1.876 -3.120 1.00 73.88 122 GLN A C 1
ATOM 986 O O . GLN A 1 122 ? 24.511 0.849 -3.497 1.00 73.88 122 GLN A O 1
ATOM 991 N N . LEU A 1 123 ? 26.334 1.843 -2.696 1.00 78.31 123 LEU A N 1
ATOM 992 C CA . LEU A 1 123 ? 27.175 0.645 -2.730 1.00 78.31 123 LEU A CA 1
ATOM 993 C C . LEU A 1 123 ? 26.644 -0.479 -1.825 1.00 78.31 123 LEU A C 1
ATOM 995 O O . LEU A 1 123 ? 26.622 -1.641 -2.229 1.00 78.31 123 LEU A O 1
ATOM 999 N N . ASP A 1 124 ? 26.148 -0.133 -0.636 1.00 74.06 124 ASP A N 1
ATOM 1000 C CA . ASP A 1 124 ? 25.512 -1.104 0.261 1.00 74.06 124 ASP A CA 1
ATOM 1001 C C . ASP A 1 124 ? 24.218 -1.665 -0.353 1.00 74.06 124 ASP A C 1
ATOM 1003 O O . ASP A 1 124 ? 23.957 -2.867 -0.258 1.00 74.06 124 ASP A O 1
ATOM 1007 N N . HIS A 1 125 ? 23.445 -0.821 -1.049 1.00 79.56 125 HIS A N 1
ATOM 1008 C CA . HIS A 1 125 ? 22.245 -1.235 -1.781 1.00 79.56 125 HIS A CA 1
ATOM 1009 C C . HIS A 1 125 ? 22.588 -2.164 -2.952 1.00 79.56 125 HIS A C 1
ATOM 1011 O O . HIS A 1 125 ? 21.964 -3.214 -3.087 1.00 79.56 125 HIS A O 1
ATOM 1017 N N . LEU A 1 126 ? 23.630 -1.857 -3.735 1.00 83.44 126 LEU A N 1
ATOM 1018 C CA . LEU A 1 126 ? 24.138 -2.718 -4.810 1.00 83.44 126 LEU A CA 1
ATOM 1019 C C . LEU A 1 126 ? 24.466 -4.125 -4.297 1.00 83.44 126 LEU A C 1
ATOM 1021 O O . LEU A 1 126 ? 23.988 -5.121 -4.846 1.00 83.44 126 LEU A O 1
ATOM 1025 N N . TYR A 1 127 ? 25.257 -4.218 -3.226 1.00 82.75 127 TYR A N 1
ATOM 1026 C CA . TYR A 1 127 ? 25.624 -5.509 -2.647 1.00 82.75 127 TYR A CA 1
ATOM 1027 C C . TYR A 1 127 ? 24.414 -6.260 -2.100 1.00 82.75 127 TYR A C 1
ATOM 1029 O O . TYR A 1 127 ? 24.321 -7.480 -2.265 1.00 82.75 127 TYR A O 1
ATOM 1037 N N . HIS A 1 128 ? 23.477 -5.544 -1.479 1.00 81.69 128 HIS A N 1
ATOM 1038 C CA . HIS A 1 128 ? 22.257 -6.129 -0.946 1.00 81.69 128 HIS A CA 1
ATOM 1039 C C . HIS A 1 128 ? 21.344 -6.687 -2.046 1.00 81.69 128 HIS A C 1
ATOM 1041 O O . HIS A 1 128 ? 20.904 -7.836 -1.957 1.00 81.69 128 HIS A O 1
ATOM 1047 N N . TYR A 1 129 ? 21.112 -5.911 -3.106 1.00 85.62 129 TYR A N 1
ATOM 1048 C CA . TYR A 1 129 ? 20.331 -6.320 -4.272 1.00 85.62 129 TYR A CA 1
ATOM 1049 C C . TYR A 1 129 ? 20.940 -7.555 -4.927 1.00 85.62 129 TYR A C 1
ATOM 1051 O O . TYR A 1 129 ? 20.263 -8.575 -5.071 1.00 85.62 129 TYR A O 1
ATOM 1059 N N . ASN A 1 130 ? 22.241 -7.522 -5.210 1.00 89.00 130 ASN A N 1
ATOM 1060 C CA . ASN A 1 130 ? 22.945 -8.654 -5.802 1.00 89.00 130 ASN A CA 1
ATOM 1061 C C . ASN A 1 130 ? 22.869 -9.913 -4.932 1.00 89.00 130 ASN A C 1
ATOM 1063 O O . ASN A 1 130 ? 22.621 -10.997 -5.459 1.00 89.00 130 ASN A O 1
ATOM 1067 N N . TYR A 1 131 ? 23.035 -9.788 -3.612 1.00 86.12 131 TYR A N 1
ATOM 1068 C CA . TYR A 1 131 ? 22.914 -10.924 -2.696 1.00 86.12 131 TYR A CA 1
ATOM 1069 C C . TYR A 1 131 ? 21.530 -11.582 -2.781 1.00 86.12 131 TYR A C 1
ATOM 1071 O O . TYR A 1 131 ? 21.441 -12.793 -2.978 1.00 86.12 131 TYR A O 1
ATOM 1079 N N . ARG A 1 132 ? 20.453 -10.795 -2.676 1.00 86.00 132 ARG A N 1
ATOM 1080 C CA . ARG A 1 132 ? 19.078 -11.322 -2.683 1.00 86.00 132 ARG A CA 1
ATOM 1081 C C . ARG A 1 132 ? 18.686 -11.945 -4.016 1.00 86.00 132 ARG A C 1
ATOM 1083 O O . ARG A 1 132 ? 18.007 -12.968 -4.034 1.00 86.00 132 ARG A O 1
ATOM 1090 N N . ILE A 1 133 ? 19.132 -11.357 -5.123 1.00 89.56 133 ILE A N 1
ATOM 1091 C CA . ILE A 1 133 ? 18.897 -11.912 -6.458 1.00 89.56 133 ILE A CA 1
ATOM 1092 C C . ILE A 1 133 ? 19.590 -13.273 -6.590 1.00 89.56 133 ILE A C 1
ATOM 1094 O O . ILE A 1 133 ? 18.950 -14.257 -6.952 1.00 89.56 133 ILE A O 1
ATOM 1098 N N . ILE A 1 134 ? 20.877 -13.351 -6.234 1.00 88.12 134 ILE A N 1
ATOM 1099 C CA . ILE A 1 134 ? 21.665 -14.591 -6.298 1.00 88.12 134 ILE A CA 1
ATOM 1100 C C . ILE A 1 134 ? 21.077 -15.680 -5.392 1.00 88.12 134 ILE A C 1
ATOM 1102 O O . ILE A 1 134 ? 21.029 -16.844 -5.791 1.00 88.12 134 ILE A O 1
ATOM 1106 N N . GLU A 1 135 ? 20.622 -15.318 -4.189 1.00 86.31 135 GLU A N 1
ATOM 1107 C CA . GLU A 1 135 ? 19.996 -16.236 -3.227 1.00 86.31 135 GLU A CA 1
ATOM 1108 C C . GLU A 1 135 ? 18.794 -16.981 -3.834 1.00 86.31 135 GLU A C 1
ATOM 1110 O O . GLU A 1 135 ? 18.608 -18.170 -3.556 1.00 86.31 135 GLU A O 1
ATOM 1115 N N . LYS A 1 136 ? 18.027 -16.318 -4.710 1.00 88.56 136 LYS A N 1
ATOM 1116 C CA . LYS A 1 136 ? 16.843 -16.888 -5.365 1.00 88.56 136 LYS A CA 1
ATOM 1117 C C . LYS A 1 136 ? 17.119 -17.715 -6.624 1.00 88.56 136 LYS A C 1
ATOM 1119 O O . LYS A 1 136 ? 16.241 -18.469 -7.029 1.00 88.56 136 LYS A O 1
ATOM 1124 N N . ILE A 1 137 ? 18.306 -17.624 -7.224 1.00 89.12 137 ILE A N 1
ATOM 1125 C CA . ILE A 1 137 ? 18.626 -18.352 -8.466 1.00 89.12 137 ILE A CA 1
ATOM 1126 C C . ILE A 1 137 ? 18.742 -19.842 -8.188 1.00 89.12 137 ILE A C 1
ATOM 1128 O O . ILE A 1 137 ? 19.621 -20.250 -7.434 1.00 89.12 137 ILE A O 1
ATOM 1132 N N . MET A 1 138 ? 17.906 -20.668 -8.806 1.00 88.19 138 MET A N 1
ATOM 1133 C CA . MET A 1 138 ? 17.841 -22.105 -8.528 1.00 88.19 138 MET A CA 1
ATOM 1134 C C . MET A 1 138 ? 18.984 -22.888 -9.184 1.00 88.19 138 MET A C 1
ATOM 1136 O O . MET A 1 138 ? 19.451 -23.879 -8.622 1.00 88.19 138 MET A O 1
ATOM 1140 N N . ASN A 1 139 ? 19.467 -22.446 -10.346 1.00 90.88 139 ASN A N 1
ATOM 1141 C CA . ASN A 1 139 ? 20.592 -23.064 -11.037 1.00 90.88 139 ASN A CA 1
ATOM 1142 C C . ASN A 1 139 ? 21.921 -22.809 -10.299 1.00 90.88 139 ASN A C 1
ATOM 1144 O O . ASN A 1 139 ? 22.434 -21.690 -10.259 1.00 90.88 139 ASN A O 1
ATOM 1148 N N . GLU A 1 140 ? 22.514 -23.871 -9.746 1.00 86.94 140 GLU A N 1
ATOM 1149 C CA . GLU A 1 140 ? 23.749 -23.794 -8.956 1.00 86.94 140 GLU A CA 1
ATOM 1150 C C . GLU A 1 140 ? 24.969 -23.307 -9.754 1.00 86.94 140 GLU A C 1
ATOM 1152 O O . GLU A 1 140 ? 25.787 -22.550 -9.230 1.00 86.94 140 GLU A O 1
ATOM 1157 N N . GLU A 1 141 ? 25.107 -23.706 -11.021 1.00 90.56 141 GLU A N 1
ATOM 1158 C CA . GLU A 1 141 ? 26.223 -23.281 -11.877 1.00 90.56 141 GLU A CA 1
ATOM 1159 C C . GLU A 1 141 ? 26.145 -21.777 -12.165 1.00 90.56 141 GLU A C 1
ATOM 1161 O O . GLU A 1 141 ? 27.134 -21.045 -12.035 1.00 90.56 141 GLU A O 1
ATOM 1166 N N . LEU A 1 142 ? 24.941 -21.299 -12.481 1.00 88.75 142 LEU A N 1
ATOM 1167 C CA . LEU A 1 142 ? 24.658 -19.887 -12.704 1.00 88.75 142 LEU A CA 1
ATOM 1168 C C . LEU A 1 142 ? 24.879 -19.070 -11.426 1.00 88.75 142 LEU A C 1
ATOM 1170 O O . LEU A 1 142 ? 25.563 -18.044 -11.454 1.00 88.75 142 LEU A O 1
ATOM 1174 N N . ARG A 1 143 ? 24.374 -19.559 -10.289 1.00 88.06 143 ARG A N 1
ATOM 1175 C CA . ARG A 1 143 ? 24.566 -18.943 -8.972 1.00 88.06 143 ARG A CA 1
ATOM 1176 C C . ARG A 1 143 ? 26.053 -18.789 -8.645 1.00 88.06 143 ARG A C 1
ATOM 1178 O O . ARG A 1 143 ? 26.496 -17.692 -8.307 1.00 88.06 143 ARG A O 1
ATOM 1185 N N . ASN A 1 144 ? 26.844 -19.850 -8.811 1.00 84.19 144 ASN A N 1
ATOM 1186 C CA . ASN A 1 144 ? 28.292 -19.822 -8.582 1.00 84.19 144 ASN A CA 1
ATOM 1187 C C . ASN A 1 144 ? 29.008 -18.850 -9.529 1.00 84.19 144 ASN A C 1
ATOM 1189 O O . ASN A 1 144 ? 29.909 -18.120 -9.109 1.00 84.19 144 ASN A O 1
ATOM 1193 N N . THR A 1 145 ? 28.572 -18.788 -10.789 1.00 89.62 145 THR A N 1
ATOM 1194 C CA . THR A 1 145 ? 29.097 -17.835 -11.773 1.00 89.62 145 THR A CA 1
ATOM 1195 C C . THR A 1 145 ? 28.857 -16.393 -11.329 1.00 89.62 145 THR A C 1
ATOM 1197 O O . THR A 1 145 ? 29.781 -15.583 -11.382 1.00 89.62 145 THR A O 1
ATOM 1200 N N . LEU A 1 146 ? 27.662 -16.054 -10.842 1.00 86.06 146 LEU A N 1
ATOM 1201 C CA . LEU A 1 146 ? 27.354 -14.696 -10.384 1.00 86.06 146 LEU A CA 1
ATOM 1202 C C . LEU A 1 146 ? 28.091 -14.333 -9.091 1.00 86.06 146 LEU A C 1
ATOM 1204 O O . LEU A 1 146 ? 28.656 -13.244 -9.012 1.00 86.06 146 LEU A O 1
ATOM 1208 N N . ILE A 1 147 ? 28.194 -15.260 -8.132 1.00 82.62 147 ILE A N 1
ATOM 1209 C CA . ILE A 1 147 ? 29.002 -15.075 -6.911 1.00 82.62 147 ILE A CA 1
ATOM 1210 C C . ILE A 1 147 ? 30.465 -14.782 -7.267 1.00 82.62 147 ILE A C 1
ATOM 1212 O O . ILE A 1 147 ? 31.082 -13.893 -6.679 1.00 82.62 147 ILE A O 1
ATOM 1216 N N . SER A 1 148 ? 31.020 -15.484 -8.263 1.00 82.12 148 SER A N 1
ATOM 1217 C CA . SER A 1 148 ? 32.414 -15.295 -8.685 1.00 82.12 148 SER A CA 1
ATOM 1218 C C . SER A 1 148 ? 32.714 -13.891 -9.226 1.00 82.12 148 SER A C 1
ATOM 1220 O 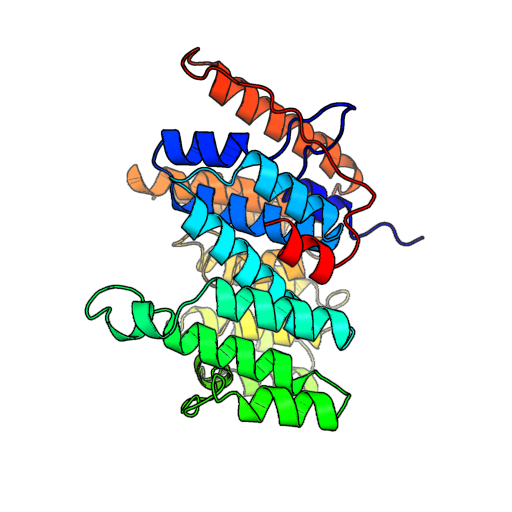O . SER A 1 148 ? 33.869 -13.470 -9.213 1.00 82.12 148 SER A O 1
ATOM 1222 N N . ARG A 1 149 ? 31.687 -13.131 -9.640 1.00 82.81 149 ARG A N 1
ATOM 1223 C CA . ARG A 1 149 ? 31.831 -11.735 -10.084 1.00 82.81 149 ARG A CA 1
ATOM 1224 C C . ARG A 1 149 ? 32.081 -10.763 -8.925 1.00 82.81 149 ARG A C 1
ATOM 1226 O O . ARG A 1 149 ? 32.387 -9.606 -9.181 1.00 82.81 149 ARG A O 1
ATOM 1233 N N . GLY A 1 150 ? 31.956 -11.207 -7.672 1.00 67.62 150 GLY A N 1
ATOM 1234 C CA . GLY A 1 150 ? 32.417 -10.483 -6.482 1.00 67.62 150 GLY A CA 1
ATOM 1235 C C . GLY A 1 150 ? 31.530 -9.330 -6.006 1.00 67.62 150 GLY A C 1
ATOM 1236 O O . GLY A 1 150 ? 31.761 -8.814 -4.918 1.00 67.62 150 GLY A O 1
ATOM 1237 N N . LYS A 1 151 ? 30.475 -8.968 -6.746 1.00 72.69 151 LYS A N 1
ATOM 1238 C CA . LYS A 1 151 ? 29.616 -7.806 -6.456 1.00 72.69 151 LYS A CA 1
ATOM 1239 C C . LYS A 1 151 ? 28.522 -8.061 -5.406 1.00 72.69 151 LYS A C 1
ATOM 1241 O O . LYS A 1 151 ? 27.484 -7.411 -5.420 1.00 72.69 151 LYS A O 1
ATOM 1246 N N . SER A 1 152 ? 28.718 -9.023 -4.508 1.00 67.25 152 SER A N 1
ATOM 1247 C CA . SER A 1 152 ? 27.764 -9.383 -3.443 1.00 67.25 152 SER A CA 1
ATOM 1248 C C . SER A 1 152 ? 28.406 -9.385 -2.045 1.00 67.25 152 SER A C 1
ATOM 1250 O O . SER A 1 152 ? 27.908 -10.051 -1.137 1.00 67.25 152 SER A O 1
ATOM 1252 N N . SER A 1 153 ? 29.553 -8.713 -1.868 1.00 61.66 153 SER A N 1
ATOM 1253 C CA . SER A 1 153 ? 30.379 -8.753 -0.649 1.00 61.66 153 SER A CA 1
ATOM 1254 C C . SER A 1 153 ? 31.092 -7.402 -0.420 1.00 61.66 153 SER A C 1
ATOM 1256 O O . SER A 1 153 ? 31.512 -6.810 -1.409 1.00 61.66 153 SER A O 1
ATOM 1258 N N . PRO A 1 154 ? 31.301 -6.937 0.839 1.00 51.75 154 PRO A N 1
ATOM 1259 C CA . PRO A 1 154 ? 31.310 -7.750 2.051 1.00 51.75 154 PRO A CA 1
ATOM 1260 C C . PRO A 1 154 ? 30.173 -7.492 3.049 1.00 51.75 154 PRO A C 1
ATOM 1262 O O . PRO A 1 154 ? 29.936 -6.374 3.482 1.00 51.75 154 PRO A O 1
ATOM 1265 N N . LYS A 1 155 ? 29.570 -8.615 3.475 1.00 49.09 155 LYS A N 1
ATOM 1266 C CA . LYS A 1 155 ? 28.765 -8.861 4.687 1.00 49.09 155 LYS A CA 1
ATOM 1267 C C . LYS A 1 155 ? 27.933 -7.677 5.186 1.00 49.09 155 LYS A C 1
ATOM 1269 O O . LYS A 1 155 ? 28.405 -6.867 5.982 1.00 49.09 155 LYS A O 1
ATOM 1274 N N . VAL A 1 156 ? 26.637 -7.731 4.889 1.00 43.97 156 VAL A N 1
ATOM 1275 C CA . VAL A 1 156 ? 25.600 -7.104 5.715 1.00 43.97 156 VAL A CA 1
ATOM 1276 C C . VAL A 1 156 ? 25.830 -7.555 7.171 1.00 43.97 156 VAL A C 1
ATOM 1278 O O . VAL A 1 156 ? 25.562 -8.698 7.532 1.00 43.97 156 VAL A O 1
ATOM 1281 N N . THR A 1 157 ? 26.442 -6.698 7.994 1.00 41.69 157 THR A N 1
ATOM 1282 C CA . THR A 1 157 ? 26.822 -7.002 9.392 1.00 41.69 157 THR A CA 1
ATOM 1283 C C . THR A 1 157 ? 25.689 -6.759 10.384 1.00 41.69 157 THR A C 1
ATOM 1285 O O . THR A 1 157 ? 25.865 -6.947 11.584 1.00 41.69 157 THR A O 1
ATOM 1288 N N . ALA A 1 158 ? 24.500 -6.426 9.903 1.00 39.41 158 ALA A N 1
ATOM 1289 C CA . ALA A 1 158 ? 23.294 -6.421 10.703 1.00 39.41 158 ALA A CA 1
ATOM 1290 C C . ALA A 1 158 ? 22.185 -7.026 9.859 1.00 39.41 158 ALA A C 1
ATOM 1292 O O . ALA A 1 158 ? 21.866 -6.503 8.796 1.00 39.41 158 ALA A O 1
ATOM 1293 N N . ASN A 1 159 ? 21.616 -8.133 10.330 1.00 38.44 159 ASN A N 1
ATOM 1294 C CA . ASN A 1 159 ? 20.344 -8.624 9.830 1.00 38.44 159 ASN A CA 1
ATOM 1295 C C . ASN A 1 159 ? 19.392 -7.413 9.799 1.00 38.44 159 ASN A C 1
ATOM 1297 O O . ASN A 1 159 ? 19.128 -6.839 10.847 1.00 38.44 159 ASN A O 1
ATOM 1301 N N . ILE A 1 160 ? 18.968 -6.921 8.635 1.00 41.19 160 ILE A N 1
ATOM 1302 C CA . ILE A 1 160 ? 18.093 -5.732 8.574 1.00 41.19 160 ILE A CA 1
ATOM 1303 C C . ILE A 1 160 ? 16.724 -6.039 9.204 1.00 41.19 160 ILE A C 1
ATOM 1305 O O . ILE A 1 160 ? 16.074 -5.141 9.737 1.00 41.19 160 ILE A O 1
ATOM 1309 N N . ASP A 1 161 ? 16.372 -7.323 9.301 1.00 40.56 161 ASP A N 1
ATOM 1310 C CA . ASP A 1 161 ? 15.266 -7.806 10.128 1.00 40.56 161 ASP A CA 1
ATOM 1311 C C . ASP A 1 161 ? 15.457 -7.465 11.628 1.00 40.56 161 ASP A C 1
ATOM 1313 O O . ASP A 1 161 ? 14.477 -7.247 12.338 1.00 40.56 161 ASP A O 1
ATOM 1317 N N . ASP A 1 162 ? 16.696 -7.296 12.121 1.00 31.72 162 ASP A N 1
ATOM 1318 C CA . ASP A 1 162 ? 16.975 -6.791 13.481 1.00 31.72 162 ASP A CA 1
ATOM 1319 C C . ASP A 1 162 ? 16.749 -5.276 13.624 1.00 31.72 162 ASP A C 1
ATOM 1321 O O . ASP A 1 162 ? 16.630 -4.791 14.753 1.00 31.72 162 ASP A O 1
ATOM 1325 N N . TYR A 1 163 ? 16.672 -4.509 12.527 1.00 28.31 163 TYR A N 1
ATOM 1326 C CA . TYR A 1 163 ? 16.320 -3.083 12.590 1.00 28.31 163 TYR A CA 1
ATOM 1327 C C . TYR A 1 163 ? 14.809 -2.880 12.793 1.00 28.31 163 TYR A C 1
ATOM 1329 O O . TYR A 1 163 ? 14.386 -1.860 13.333 1.00 28.31 163 TYR A O 1
ATOM 1337 N N . VAL A 1 164 ? 13.994 -3.882 12.444 1.00 33.31 164 VAL A N 1
ATOM 1338 C CA . VAL A 1 164 ? 12.530 -3.857 12.611 1.00 33.31 164 VAL A CA 1
ATOM 1339 C C . VAL A 1 164 ? 12.073 -4.592 13.882 1.00 33.31 164 VAL A C 1
ATOM 1341 O O . VAL A 1 164 ? 10.967 -4.362 14.369 1.00 33.31 164 VAL A O 1
ATOM 1344 N N . VAL A 1 165 ? 12.924 -5.412 14.510 1.00 35.94 165 VAL A N 1
ATOM 1345 C CA . VAL A 1 165 ? 12.542 -6.236 15.674 1.00 35.94 165 VAL A CA 1
ATOM 1346 C C . VAL A 1 165 ? 13.356 -5.891 16.922 1.00 35.94 165 VAL A C 1
ATOM 1348 O O . VAL A 1 165 ? 14.035 -6.734 17.498 1.00 35.94 165 VAL A O 1
ATOM 1351 N N . LYS A 1 166 ? 13.256 -4.648 17.409 1.00 32.44 166 LYS A N 1
ATOM 1352 C CA . LYS A 1 166 ? 13.587 -4.319 18.814 1.00 32.44 166 LYS A CA 1
ATOM 1353 C C . LYS A 1 166 ? 12.625 -3.305 19.440 1.00 32.44 166 LYS A C 1
ATOM 1355 O O . LYS A 1 166 ? 13.053 -2.386 20.131 1.00 32.44 166 LYS A O 1
ATOM 1360 N N . SER A 1 167 ? 11.318 -3.522 19.315 1.00 39.75 167 SER A N 1
ATOM 1361 C CA . SER A 1 167 ? 10.458 -3.285 20.478 1.00 39.75 167 SER A CA 1
ATOM 1362 C C . SER A 1 167 ? 10.322 -4.624 21.198 1.00 39.75 167 SER A C 1
ATOM 1364 O O . SER A 1 167 ? 9.859 -5.614 20.634 1.00 39.75 167 SER A O 1
ATOM 1366 N N . LYS A 1 168 ? 10.813 -4.711 22.439 1.00 46.97 168 LYS A N 1
ATOM 1367 C CA . LYS A 1 168 ? 10.384 -5.803 23.317 1.00 46.97 168 LYS A CA 1
ATOM 1368 C C . LYS A 1 168 ? 8.865 -5.718 23.367 1.00 46.97 168 LYS A C 1
ATOM 1370 O O . LYS A 1 168 ? 8.332 -4.659 23.688 1.00 46.97 168 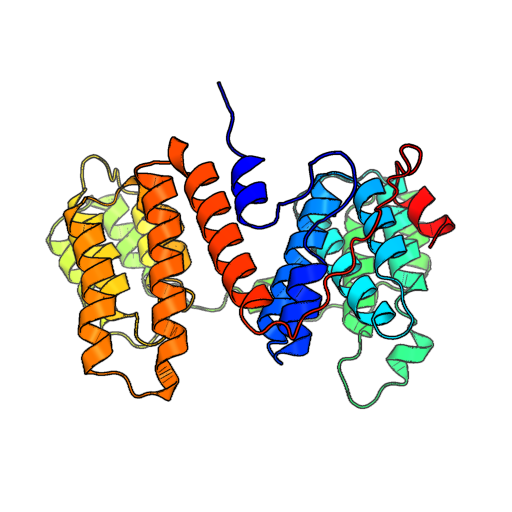LYS A O 1
ATOM 1375 N N . ASP A 1 169 ? 8.197 -6.803 23.010 1.00 57.16 169 ASP A N 1
ATOM 1376 C CA . ASP A 1 169 ? 6.744 -6.887 23.035 1.00 57.16 169 ASP A CA 1
ATOM 1377 C C . ASP A 1 169 ? 6.270 -6.933 24.497 1.00 57.16 169 ASP A C 1
ATOM 1379 O O . ASP A 1 169 ? 5.995 -7.990 25.067 1.00 57.16 169 ASP A O 1
ATOM 1383 N N . ASN A 1 170 ? 6.296 -5.768 25.153 1.00 61.50 170 ASN A N 1
ATOM 1384 C CA . ASN A 1 170 ? 6.041 -5.610 26.586 1.00 61.50 170 ASN A CA 1
ATOM 1385 C C . ASN A 1 170 ? 4.621 -6.074 26.971 1.00 61.50 170 ASN A C 1
ATOM 1387 O O . ASN A 1 170 ? 4.360 -6.371 28.137 1.00 61.50 170 ASN A O 1
ATOM 1391 N N . ASN A 1 171 ? 3.723 -6.206 25.990 1.00 72.31 171 ASN A N 1
ATOM 1392 C CA . ASN A 1 171 ? 2.315 -6.529 26.195 1.00 72.31 171 ASN A CA 1
ATOM 1393 C C . ASN A 1 171 ? 1.949 -7.976 25.834 1.00 72.31 171 ASN A C 1
ATOM 1395 O O . ASN A 1 171 ? 0.783 -8.348 25.948 1.00 72.31 171 ASN A O 1
ATOM 1399 N N . LYS A 1 172 ? 2.927 -8.825 25.485 1.00 80.31 172 LYS A N 1
ATOM 1400 C CA . LYS A 1 172 ? 2.691 -10.242 25.157 1.00 80.31 172 LYS A CA 1
ATOM 1401 C C . LYS A 1 172 ? 1.918 -10.998 26.248 1.00 80.31 172 LYS A C 1
ATOM 1403 O O . LYS A 1 172 ? 1.094 -11.853 25.941 1.00 80.31 172 LYS A O 1
ATOM 1408 N N . HIS A 1 173 ? 2.135 -10.640 27.513 1.00 84.38 173 HIS A N 1
ATOM 1409 C CA . HIS A 1 173 ? 1.421 -11.232 28.645 1.00 84.38 173 HIS A CA 1
ATOM 1410 C C . HIS A 1 173 ? -0.104 -11.018 28.582 1.00 84.38 173 HIS A C 1
ATOM 1412 O O . HIS A 1 173 ? -0.839 -11.928 28.947 1.00 84.38 173 HIS A O 1
ATOM 1418 N N . LEU A 1 174 ? -0.581 -9.871 28.074 1.00 86.38 174 LEU A N 1
ATOM 1419 C CA . LEU A 1 174 ? -2.016 -9.596 27.909 1.00 86.38 174 LEU A CA 1
ATOM 1420 C C . LEU A 1 174 ? -2.617 -10.451 26.793 1.00 86.38 174 LEU A C 1
ATOM 1422 O O . LEU A 1 174 ? -3.706 -10.994 26.949 1.00 86.38 174 LEU A O 1
ATOM 1426 N N . VAL A 1 175 ? -1.892 -10.615 25.682 1.00 88.12 175 VAL A N 1
ATOM 1427 C CA . VAL A 1 175 ? -2.311 -11.491 24.576 1.00 88.12 175 VAL A CA 1
ATOM 1428 C C . VAL A 1 175 ? -2.433 -12.938 25.063 1.00 88.12 175 VAL A C 1
ATOM 1430 O O . VAL A 1 175 ? -3.419 -13.615 24.772 1.00 88.12 175 VAL A O 1
ATOM 1433 N N . ASP A 1 176 ? -1.459 -13.409 25.845 1.00 87.94 176 ASP A N 1
ATOM 1434 C CA . ASP A 1 176 ? -1.475 -14.761 26.407 1.00 87.94 176 ASP A CA 1
ATOM 1435 C C . ASP A 1 176 ? -2.584 -14.943 27.463 1.00 87.94 176 ASP A C 1
ATOM 1437 O O . ASP A 1 176 ? -3.217 -15.999 27.501 1.00 87.94 176 ASP A O 1
ATOM 1441 N N . GLU A 1 177 ? -2.887 -13.918 28.267 1.00 89.62 177 GLU A N 1
ATOM 1442 C CA . GLU A 1 177 ? -4.004 -13.934 29.225 1.00 89.62 177 GLU A CA 1
ATOM 1443 C C . GLU A 1 177 ? -5.363 -14.035 28.512 1.00 89.62 177 GLU A C 1
ATOM 1445 O O . GLU A 1 177 ? -6.205 -14.845 28.905 1.00 89.62 177 GLU A O 1
ATOM 1450 N N . ILE A 1 178 ? -5.560 -13.294 27.415 1.00 91.75 178 ILE A N 1
ATOM 1451 C CA . ILE A 1 178 ? -6.787 -13.350 26.600 1.00 91.75 178 ILE A CA 1
ATOM 1452 C C . ILE A 1 178 ? -6.957 -14.723 25.952 1.00 91.75 178 ILE A C 1
ATOM 1454 O O . ILE A 1 178 ? -8.066 -15.253 25.917 1.00 91.75 178 ILE A O 1
ATOM 1458 N N . ARG A 1 179 ? -5.869 -15.342 25.477 1.00 90.00 179 ARG A N 1
ATOM 1459 C CA . ARG A 1 179 ? -5.921 -16.711 24.934 1.00 90.00 179 ARG A CA 1
ATOM 1460 C C . ARG A 1 179 ? -6.387 -17.735 25.964 1.00 90.00 179 ARG A C 1
ATOM 1462 O O . ARG A 1 179 ? -7.035 -18.707 25.590 1.00 90.00 179 ARG A O 1
ATOM 1469 N N . GLN A 1 180 ? -6.025 -17.549 27.232 1.00 89.12 180 GLN A N 1
ATOM 1470 C CA . GLN A 1 180 ? -6.359 -18.489 28.303 1.00 89.12 180 GLN A CA 1
ATOM 1471 C C . GLN A 1 180 ? -7.761 -18.257 28.867 1.00 89.12 180 GLN A C 1
ATOM 1473 O O . GLN A 1 180 ? -8.496 -19.217 29.091 1.00 89.12 180 GLN A O 1
ATOM 1478 N N . ASN A 1 181 ? -8.128 -16.994 29.088 1.00 88.88 181 ASN A N 1
ATOM 1479 C CA . ASN A 1 181 ? -9.306 -16.626 29.875 1.00 88.88 181 ASN A CA 1
ATOM 1480 C C . ASN A 1 181 ? -10.443 -16.023 29.037 1.00 88.88 181 ASN A C 1
ATOM 1482 O O . ASN A 1 181 ? -11.540 -15.817 29.555 1.00 88.88 181 ASN A O 1
ATOM 1486 N N . GLY A 1 182 ? -10.204 -15.759 27.752 1.00 87.31 182 GLY A N 1
ATOM 1487 C CA . GLY A 1 182 ? -11.133 -15.055 26.879 1.00 87.31 182 GLY A CA 1
ATOM 1488 C C . GLY A 1 182 ? -11.136 -13.540 27.099 1.00 87.31 182 GLY A C 1
ATOM 1489 O O . GLY A 1 182 ? -10.467 -12.996 27.980 1.00 87.31 182 GLY A O 1
ATOM 1490 N N . TYR A 1 183 ? -11.899 -12.847 26.257 1.00 91.25 183 TYR A N 1
ATOM 1491 C CA . TYR A 1 183 ? -12.082 -11.404 26.346 1.00 91.25 183 TYR A CA 1
ATOM 1492 C C . TYR A 1 183 ? -13.113 -11.038 27.425 1.00 91.25 183 TYR A C 1
ATOM 1494 O O . TYR A 1 183 ? -14.130 -11.714 27.573 1.00 91.25 183 TYR A O 1
ATOM 1502 N N . SER A 1 184 ? -12.849 -9.980 28.196 1.00 90.31 184 SER A N 1
ATOM 1503 C CA . SER A 1 184 ? -13.734 -9.515 29.271 1.00 90.31 184 SER A CA 1
ATOM 1504 C C . SER A 1 184 ? -13.515 -8.036 29.595 1.00 90.31 184 SER A C 1
ATOM 1506 O O . SER A 1 184 ? -12.516 -7.439 29.200 1.00 90.31 184 SER A O 1
ATOM 1508 N N . GLN A 1 185 ? -14.414 -7.457 30.391 1.00 89.88 185 GLN A N 1
ATOM 1509 C CA . GLN A 1 185 ? -14.316 -6.064 30.833 1.00 89.88 185 GLN A CA 1
ATOM 1510 C C . GLN A 1 185 ? -13.079 -5.780 31.716 1.00 89.88 185 GLN A C 1
ATOM 1512 O O . GLN A 1 185 ? -12.563 -4.666 31.726 1.00 89.88 185 GLN A O 1
ATOM 1517 N N . ASP A 1 186 ? -12.563 -6.771 32.452 1.00 91.19 186 ASP A N 1
ATOM 1518 C CA . ASP A 1 186 ? -11.308 -6.616 33.213 1.00 91.19 186 ASP A CA 1
ATOM 1519 C C . ASP A 1 186 ? -10.103 -6.485 32.267 1.00 91.19 186 ASP A C 1
ATOM 1521 O O . ASP A 1 186 ? -9.245 -5.615 32.430 1.00 91.19 186 ASP A O 1
ATOM 1525 N N . ILE A 1 187 ? -10.091 -7.302 31.209 1.00 90.62 187 ILE A N 1
ATOM 1526 C CA . ILE A 1 187 ? -9.098 -7.222 30.136 1.00 90.62 187 ILE A CA 1
ATOM 1527 C C . ILE A 1 187 ? -9.182 -5.873 29.414 1.00 90.62 187 ILE A C 1
ATOM 1529 O O . ILE A 1 187 ? -8.143 -5.271 29.147 1.00 90.62 187 ILE A O 1
ATOM 1533 N N . GLU A 1 188 ? -10.384 -5.364 29.130 1.00 92.00 188 GLU A N 1
ATOM 1534 C CA . GLU A 1 188 ? -10.572 -4.028 28.544 1.00 92.00 188 GLU A CA 1
ATOM 1535 C C . GLU A 1 188 ? -9.858 -2.946 29.348 1.00 92.00 188 GLU A C 1
ATOM 1537 O O . GLU A 1 188 ? -9.094 -2.155 28.794 1.00 92.00 188 GLU A O 1
ATOM 1542 N N . GLN A 1 189 ? -10.069 -2.929 30.664 1.00 90.69 189 GLN A N 1
ATOM 1543 C CA . GLN A 1 189 ? -9.456 -1.937 31.542 1.00 90.69 189 GLN A CA 1
ATOM 1544 C C . GLN A 1 189 ? -7.930 -2.052 31.542 1.00 90.69 189 GLN A C 1
ATOM 1546 O O . GLN A 1 189 ? -7.241 -1.030 31.497 1.00 90.69 189 GLN A O 1
ATOM 1551 N N . LYS A 1 190 ? -7.397 -3.281 31.522 1.00 89.94 190 LYS A N 1
ATOM 1552 C CA . LYS A 1 190 ? -5.955 -3.531 31.393 1.00 89.94 190 LYS A CA 1
ATOM 1553 C C . LYS A 1 190 ? -5.406 -3.002 30.067 1.00 89.94 190 LYS A C 1
ATOM 1555 O O . LYS A 1 190 ? -4.378 -2.331 30.080 1.00 89.94 190 LYS A O 1
ATOM 1560 N N . ILE A 1 191 ? -6.096 -3.236 28.946 1.00 89.81 191 ILE A N 1
ATOM 1561 C CA . ILE A 1 191 ? -5.705 -2.717 27.625 1.00 89.81 191 ILE A CA 1
ATOM 1562 C C . ILE A 1 191 ? -5.717 -1.186 27.635 1.00 89.81 191 ILE A C 1
ATOM 1564 O O . ILE A 1 191 ? -4.711 -0.567 27.289 1.00 89.81 191 ILE A O 1
ATOM 1568 N N . VAL A 1 192 ? -6.812 -0.564 28.076 1.00 88.94 192 VAL A N 1
ATOM 1569 C CA . VAL A 1 192 ? -6.962 0.900 28.097 1.00 88.94 192 VAL A CA 1
ATOM 1570 C C . VAL A 1 192 ? -5.916 1.560 28.997 1.00 88.94 192 VAL A C 1
ATOM 1572 O O . VAL A 1 192 ? -5.381 2.613 28.646 1.00 88.94 192 VAL A O 1
ATOM 1575 N N . ALA A 1 193 ? -5.545 0.935 30.118 1.00 87.31 193 ALA A N 1
ATOM 1576 C CA . ALA A 1 193 ? -4.482 1.440 30.985 1.00 87.31 193 ALA A CA 1
ATOM 1577 C C . ALA A 1 193 ? -3.132 1.563 30.250 1.00 87.31 193 ALA A C 1
ATOM 1579 O O . ALA A 1 193 ? -2.387 2.520 30.492 1.00 87.31 193 ALA A O 1
ATOM 1580 N N . THR A 1 194 ? -2.846 0.674 29.287 1.00 84.81 194 THR A N 1
ATOM 1581 C CA . THR A 1 194 ? -1.622 0.754 28.465 1.00 84.81 194 THR A CA 1
ATOM 1582 C C . THR A 1 194 ? -1.582 1.984 27.554 1.00 84.81 194 THR A C 1
ATOM 1584 O O . THR A 1 194 ? -0.506 2.389 27.114 1.00 84.81 194 THR A O 1
ATOM 1587 N N . PHE A 1 195 ? -2.724 2.631 27.283 1.00 83.94 195 PHE A N 1
ATOM 1588 C CA . PHE A 1 195 ? -2.789 3.787 26.382 1.00 83.94 195 PHE A CA 1
ATOM 1589 C C . PHE A 1 195 ? -2.163 5.043 26.981 1.00 83.94 195 PHE A C 1
ATOM 1591 O O . PHE A 1 195 ? -1.876 5.980 26.238 1.00 83.94 195 PHE A O 1
ATOM 1598 N N . SER A 1 196 ? -1.933 5.065 28.293 1.00 71.75 196 SER A N 1
ATOM 1599 C CA . SER A 1 196 ? -1.201 6.132 28.981 1.00 71.75 196 SER A CA 1
ATOM 1600 C C . SER A 1 196 ? 0.323 6.019 28.835 1.00 71.75 196 SER A C 1
ATOM 1602 O O . SER A 1 196 ? 1.027 7.008 29.039 1.00 71.75 196 SER A O 1
ATOM 1604 N N . ASP A 1 197 ? 0.837 4.848 28.441 1.00 65.31 197 ASP A N 1
ATOM 1605 C CA . ASP A 1 197 ? 2.271 4.604 28.315 1.00 65.31 197 ASP A CA 1
ATOM 1606 C C . ASP A 1 197 ? 2.842 5.261 27.044 1.00 65.31 197 ASP A C 1
ATOM 1608 O O . ASP A 1 197 ? 2.323 5.101 25.939 1.00 65.31 197 ASP A O 1
ATOM 1612 N N . LEU A 1 198 ? 3.919 6.032 27.186 1.00 54.34 198 LEU A N 1
ATOM 1613 C CA . LEU A 1 198 ? 4.586 6.728 26.082 1.00 54.34 198 LEU A CA 1
ATOM 1614 C C . LEU A 1 198 ? 5.431 5.788 25.206 1.00 54.34 198 LEU A C 1
ATOM 1616 O O . LEU A 1 198 ? 5.815 6.186 24.105 1.00 54.34 198 LEU A O 1
ATOM 1620 N N . TYR A 1 199 ? 5.716 4.563 25.658 1.00 51.59 199 TYR A N 1
ATOM 1621 C CA . TYR A 1 199 ? 6.468 3.579 24.878 1.00 51.59 199 TYR A CA 1
ATOM 1622 C C . TYR A 1 199 ? 5.576 2.918 23.814 1.00 51.59 199 TYR A C 1
ATOM 1624 O O . TYR A 1 199 ? 4.503 2.409 24.122 1.00 51.59 199 TYR A O 1
ATOM 1632 N N . GLY A 1 200 ? 6.002 2.957 22.545 1.00 64.25 200 GLY A N 1
ATOM 1633 C CA . GLY A 1 200 ? 5.233 2.443 21.405 1.00 64.25 200 GLY A CA 1
ATOM 1634 C C . GLY A 1 200 ? 5.057 0.918 21.406 1.00 64.25 200 GLY A C 1
ATOM 1635 O O . GLY A 1 200 ? 5.931 0.182 21.858 1.00 64.25 200 GLY A O 1
ATOM 1636 N N . GLY A 1 201 ? 3.926 0.446 20.869 1.00 73.81 201 GLY A N 1
ATOM 1637 C CA . GLY A 1 201 ? 3.598 -0.984 20.725 1.00 73.81 201 GLY A CA 1
ATOM 1638 C C . GLY A 1 201 ? 2.114 -1.329 20.905 1.00 73.81 201 GLY A C 1
ATOM 1639 O O . GLY A 1 201 ? 1.708 -2.457 20.647 1.00 73.81 201 GLY A O 1
ATOM 1640 N N . GLN A 1 202 ? 1.281 -0.370 21.315 1.00 84.88 202 GLN A N 1
ATOM 1641 C CA . GLN A 1 202 ? -0.148 -0.573 21.580 1.00 84.88 202 GLN A CA 1
ATOM 1642 C C . GLN A 1 202 ? -0.954 -0.848 20.303 1.00 84.88 202 GLN A C 1
ATOM 1644 O O . GLN A 1 202 ? -1.888 -1.640 20.341 1.00 84.88 202 GLN A O 1
ATOM 1649 N N . ALA A 1 203 ? -0.582 -0.247 19.166 1.00 84.69 203 ALA A N 1
ATOM 1650 C CA . ALA A 1 203 ? -1.224 -0.559 17.888 1.00 84.69 203 ALA A CA 1
ATOM 1651 C C . ALA A 1 203 ? -1.038 -2.043 17.536 1.00 84.69 203 ALA A C 1
ATOM 1653 O O . ALA A 1 203 ? -2.014 -2.743 17.287 1.00 84.69 203 ALA A O 1
ATOM 1654 N N . LYS A 1 204 ? 0.197 -2.549 17.654 1.00 85.62 204 LYS A N 1
ATOM 1655 C CA . LYS A 1 204 ? 0.498 -3.972 17.478 1.00 85.62 204 LYS A CA 1
ATOM 1656 C C . LYS A 1 204 ? -0.260 -4.853 18.475 1.00 85.62 204 LYS A C 1
ATOM 1658 O O . LYS A 1 204 ? -0.869 -5.827 18.059 1.00 85.62 204 LYS A O 1
ATOM 1663 N N . LEU A 1 205 ? -0.308 -4.472 19.754 1.00 88.62 205 LEU A N 1
ATOM 1664 C CA . LEU A 1 205 ? -1.109 -5.183 20.758 1.00 88.62 205 LEU A CA 1
ATOM 1665 C C . LEU A 1 205 ? -2.577 -5.325 20.323 1.00 88.62 205 LEU A C 1
ATOM 1667 O O . LEU A 1 205 ? -3.141 -6.409 20.412 1.00 88.62 205 LEU A O 1
ATOM 1671 N N . LEU A 1 206 ? -3.207 -4.246 19.853 1.00 91.62 206 LEU A N 1
ATOM 1672 C CA . LEU A 1 206 ? -4.606 -4.276 19.417 1.00 91.62 206 LEU A CA 1
ATOM 1673 C C . LEU A 1 206 ? -4.802 -5.132 18.157 1.00 91.62 206 LEU A C 1
ATOM 1675 O O . LEU A 1 206 ? -5.806 -5.837 18.059 1.00 91.62 206 LEU A O 1
ATOM 1679 N N . VAL A 1 207 ? -3.845 -5.107 17.225 1.00 89.75 207 VAL A N 1
ATOM 1680 C CA . VAL A 1 207 ? -3.819 -6.006 16.060 1.00 89.75 207 VAL A CA 1
ATOM 1681 C C . VAL A 1 207 ? -3.753 -7.466 16.514 1.00 89.75 207 VAL A C 1
ATOM 1683 O O . VAL A 1 207 ? -4.622 -8.248 16.131 1.00 89.75 207 VAL A O 1
ATOM 1686 N N . ASP A 1 208 ? -2.795 -7.798 17.382 1.00 89.94 208 ASP A N 1
ATOM 1687 C CA . ASP A 1 208 ? -2.563 -9.155 17.888 1.00 89.94 208 ASP A CA 1
ATOM 1688 C C . ASP A 1 208 ? -3.770 -9.685 18.681 1.00 89.94 208 ASP A C 1
ATOM 1690 O O . ASP A 1 208 ? -4.116 -10.862 18.574 1.00 89.94 208 ASP A O 1
ATOM 1694 N N . ILE A 1 209 ? -4.446 -8.824 19.453 1.00 91.31 209 ILE A N 1
ATOM 1695 C CA . ILE A 1 209 ? -5.686 -9.175 20.162 1.00 91.31 209 ILE A CA 1
ATOM 1696 C C . ILE A 1 209 ? -6.823 -9.432 19.170 1.00 91.31 209 ILE A C 1
ATOM 1698 O O . ILE A 1 209 ? -7.532 -10.430 19.294 1.00 91.31 209 ILE A O 1
ATOM 1702 N N . GLY A 1 210 ? -6.989 -8.563 18.170 1.00 90.25 210 GLY A N 1
ATOM 1703 C CA . GLY A 1 210 ? -8.021 -8.722 17.146 1.00 90.25 210 GLY A CA 1
ATOM 1704 C C . GLY A 1 210 ? -7.890 -10.010 16.331 1.00 90.25 210 GLY A C 1
ATOM 1705 O O . GLY A 1 210 ? -8.895 -10.506 15.836 1.00 90.25 210 GLY A O 1
ATOM 1706 N N . ASP A 1 211 ? -6.681 -10.569 16.227 1.00 90.06 211 ASP A N 1
ATOM 1707 C CA . ASP A 1 211 ? -6.428 -11.842 15.541 1.00 90.06 211 ASP A CA 1
ATOM 1708 C C . ASP A 1 211 ? -6.780 -13.084 16.375 1.00 90.06 211 ASP A C 1
ATOM 1710 O O . ASP A 1 211 ? -6.912 -14.176 15.820 1.00 90.06 211 ASP A O 1
ATOM 1714 N N . ILE A 1 212 ? -6.937 -12.948 17.697 1.00 90.25 212 ILE A N 1
ATOM 1715 C CA . ILE A 1 212 ? -7.235 -14.079 18.593 1.00 90.25 212 ILE A CA 1
ATOM 1716 C C . ILE A 1 212 ? -8.671 -14.087 19.122 1.00 90.25 212 ILE A C 1
ATOM 1718 O O . ILE A 1 212 ? -9.150 -15.146 19.528 1.00 90.25 212 ILE A O 1
ATOM 1722 N N . ILE A 1 213 ? -9.356 -12.941 19.147 1.00 90.12 213 ILE A N 1
ATOM 1723 C CA . ILE A 1 213 ? -10.735 -12.853 19.637 1.00 90.12 213 ILE A CA 1
ATOM 1724 C C . ILE A 1 213 ? -11.745 -12.983 18.495 1.00 90.12 213 ILE A C 1
ATOM 1726 O O . ILE A 1 213 ? -11.526 -12.510 17.382 1.00 90.12 213 ILE A O 1
ATOM 1730 N N . ASP A 1 214 ? -12.912 -13.555 18.789 1.00 87.88 214 ASP A N 1
ATOM 1731 C CA . ASP A 1 214 ? -14.055 -13.459 17.883 1.00 87.88 214 ASP A CA 1
ATOM 1732 C C . ASP A 1 214 ? -14.731 -12.094 18.045 1.00 87.88 214 ASP A C 1
ATOM 1734 O O . ASP A 1 214 ? -15.543 -11.879 18.953 1.00 87.88 214 ASP A O 1
ATOM 1738 N N . ILE A 1 215 ? -14.389 -11.170 17.148 1.00 88.44 215 ILE A N 1
ATOM 1739 C CA . ILE A 1 215 ? -14.911 -9.797 17.121 1.00 88.44 215 ILE A CA 1
ATOM 1740 C C . ILE A 1 215 ? -16.440 -9.777 16.991 1.00 88.44 215 ILE A C 1
ATOM 1742 O O . ILE A 1 215 ? -17.093 -8.886 17.531 1.00 88.44 215 ILE A O 1
ATOM 1746 N N . SER A 1 216 ? -17.041 -10.774 16.331 1.00 84.62 216 SER A N 1
ATOM 1747 C CA . SER A 1 216 ? -18.497 -10.827 16.135 1.00 84.62 216 SER A CA 1
ATOM 1748 C C . SER A 1 216 ? -19.242 -10.910 17.466 1.00 84.62 216 SER A C 1
ATOM 1750 O O . SER A 1 216 ? -20.295 -10.290 17.618 1.00 84.62 216 SER A O 1
ATOM 1752 N N . ASN A 1 217 ? -18.666 -11.646 18.419 1.00 82.94 217 ASN A N 1
ATOM 1753 C CA . ASN A 1 217 ? -19.196 -11.854 19.764 1.00 82.94 217 ASN A CA 1
ATOM 1754 C C . ASN A 1 217 ? -18.644 -10.858 20.797 1.00 82.94 217 ASN A C 1
ATOM 1756 O O . ASN A 1 217 ? -19.198 -10.749 21.885 1.00 82.94 217 ASN A O 1
ATOM 1760 N N . ASN A 1 218 ? -17.586 -10.117 20.459 1.00 84.50 218 ASN A N 1
ATOM 1761 C CA . ASN A 1 218 ? -16.902 -9.177 21.350 1.00 84.50 218 ASN A CA 1
ATOM 1762 C C . ASN A 1 218 ? -16.793 -7.795 20.697 1.00 84.50 218 ASN A C 1
ATOM 1764 O O . ASN A 1 218 ? -15.711 -7.216 20.611 1.00 84.50 218 ASN A O 1
ATOM 1768 N N . ARG A 1 219 ? -17.919 -7.266 20.201 1.00 87.50 219 ARG A N 1
ATOM 1769 C CA . ARG A 1 219 ? -17.945 -5.962 19.513 1.00 87.50 219 ARG A CA 1
ATOM 1770 C C . ARG A 1 219 ? -17.472 -4.811 20.393 1.00 87.50 219 ARG A C 1
ATOM 1772 O O . ARG A 1 219 ? -16.914 -3.852 19.869 1.00 87.50 219 ARG A O 1
ATOM 1779 N N . ASP A 1 220 ? -17.632 -4.944 21.704 1.00 91.44 220 ASP A N 1
ATOM 1780 C CA . ASP A 1 220 ? -17.181 -3.963 22.689 1.00 91.44 220 ASP A CA 1
ATOM 1781 C C . ASP A 1 220 ? -15.671 -3.690 22.586 1.00 91.44 220 ASP A C 1
ATOM 1783 O O . ASP A 1 220 ? -15.251 -2.550 22.756 1.00 91.44 220 ASP A O 1
ATOM 1787 N N . PHE A 1 221 ? -14.863 -4.659 22.133 1.00 94.94 221 PHE A N 1
ATOM 1788 C CA . PHE A 1 221 ? -13.442 -4.445 21.834 1.00 94.94 221 PHE A CA 1
ATOM 1789 C C . PHE A 1 221 ? -13.186 -3.348 20.811 1.00 94.94 221 PHE A C 1
ATOM 1791 O O . PHE A 1 221 ? -12.256 -2.548 20.965 1.00 94.94 221 PHE A O 1
ATOM 1798 N N . ILE A 1 222 ? -14.015 -3.283 19.773 1.00 95.44 222 ILE A N 1
ATOM 1799 C CA . ILE A 1 222 ? -13.878 -2.267 18.737 1.00 95.44 222 ILE A CA 1
ATOM 1800 C C . ILE A 1 222 ? -14.105 -0.890 19.354 1.00 95.44 222 ILE A C 1
ATOM 1802 O O . ILE A 1 222 ? -13.215 -0.041 19.300 1.00 95.44 222 ILE A O 1
ATOM 1806 N N . SER A 1 223 ? -15.249 -0.681 20.000 1.00 94.62 223 SER A N 1
ATOM 1807 C CA . SER A 1 223 ? -15.617 0.632 20.532 1.00 94.62 223 SER A CA 1
ATOM 1808 C C . SER A 1 223 ? -14.786 1.046 21.754 1.00 94.62 223 SER A C 1
ATOM 1810 O O . SER A 1 223 ? -14.360 2.201 21.834 1.00 94.62 223 SER A O 1
ATOM 1812 N N . ASN A 1 224 ? -14.525 0.128 22.689 1.00 95.06 224 ASN A N 1
ATOM 1813 C CA . ASN A 1 224 ? -13.900 0.420 23.985 1.00 95.06 224 ASN A CA 1
ATOM 1814 C C . ASN A 1 224 ? -12.370 0.366 23.944 1.00 95.06 224 ASN A C 1
ATOM 1816 O O . ASN A 1 224 ? -11.713 0.999 24.766 1.00 95.06 224 ASN A O 1
ATOM 1820 N N . CYS A 1 225 ? -11.770 -0.377 23.010 1.00 94.56 225 CYS A N 1
ATOM 1821 C CA . CYS A 1 225 ? -10.312 -0.465 22.905 1.00 94.56 225 CYS A CA 1
ATOM 1822 C C . CYS A 1 225 ? -9.799 0.203 21.629 1.00 94.56 225 CYS A C 1
ATOM 1824 O O . CYS A 1 225 ? -9.029 1.161 21.716 1.00 94.56 225 CYS A O 1
ATOM 1826 N N . VAL A 1 226 ? -10.224 -0.262 20.450 1.00 94.56 226 VAL A N 1
ATOM 1827 C CA . VAL A 1 226 ? -9.660 0.201 19.168 1.00 94.56 226 VAL A CA 1
ATOM 1828 C C . VAL A 1 226 ? -9.998 1.669 18.905 1.00 94.56 226 VAL A C 1
ATOM 1830 O O . VAL A 1 226 ? -9.094 2.489 18.742 1.00 94.56 226 VAL A O 1
ATOM 1833 N N . ILE A 1 227 ? -11.283 2.028 18.916 1.00 95.00 227 ILE A N 1
ATOM 1834 C CA . ILE A 1 227 ? -11.740 3.402 18.661 1.00 95.00 227 ILE A CA 1
ATOM 1835 C C . ILE A 1 227 ? -11.218 4.349 19.739 1.00 95.00 227 ILE A C 1
ATOM 1837 O O . ILE A 1 227 ? -10.721 5.431 19.422 1.00 95.00 227 ILE A O 1
ATOM 1841 N N . GLN A 1 228 ? -11.251 3.927 21.005 1.00 93.00 228 GLN A N 1
ATOM 1842 C CA . GLN A 1 228 ? -10.718 4.720 22.108 1.00 93.00 228 GLN A CA 1
ATOM 1843 C C . GLN A 1 228 ? -9.221 5.017 21.938 1.00 93.00 228 GLN A C 1
ATOM 1845 O O . GLN A 1 228 ? -8.797 6.157 22.149 1.00 93.00 228 GLN A O 1
ATOM 1850 N N . PHE A 1 229 ? -8.418 4.036 21.516 1.00 91.06 229 PHE A N 1
ATOM 1851 C CA . PHE A 1 229 ? -6.999 4.250 21.232 1.00 91.06 229 PHE A CA 1
ATOM 1852 C C . PHE A 1 229 ? -6.789 5.236 20.081 1.00 91.06 229 PHE A C 1
ATOM 1854 O O . PHE A 1 229 ? -6.025 6.193 20.225 1.00 91.06 229 PHE A O 1
ATOM 1861 N N . VAL A 1 230 ? -7.499 5.026 18.967 1.00 90.12 230 VAL A N 1
ATOM 1862 C CA . VAL A 1 230 ? -7.403 5.855 17.758 1.00 90.12 230 VAL A CA 1
ATOM 1863 C C . VAL A 1 230 ? -7.727 7.319 18.066 1.00 90.12 230 VAL A C 1
ATOM 1865 O O . VAL A 1 230 ? -6.939 8.202 17.734 1.00 90.12 230 VAL A O 1
ATOM 1868 N N . VAL A 1 231 ? -8.820 7.576 18.788 1.00 89.12 231 VAL A N 1
ATOM 1869 C CA . VAL A 1 231 ? -9.222 8.922 19.235 1.00 89.12 231 VAL A CA 1
ATOM 1870 C C . VAL A 1 231 ? -8.176 9.548 20.163 1.00 89.12 231 VAL A C 1
ATOM 1872 O O . VAL A 1 231 ? -7.830 10.720 20.017 1.00 89.12 231 VAL A O 1
ATOM 1875 N N . THR A 1 232 ? -7.631 8.772 21.104 1.00 85.06 232 THR A N 1
ATOM 1876 C CA . THR A 1 232 ? -6.664 9.272 22.099 1.00 85.06 232 THR A CA 1
ATOM 1877 C C . THR A 1 232 ? -5.315 9.634 21.470 1.00 85.06 232 THR A C 1
ATOM 1879 O O . THR A 1 232 ? -4.632 10.548 21.934 1.00 85.06 232 THR A O 1
ATOM 1882 N N . ARG A 1 233 ? -4.898 8.919 20.418 1.00 81.38 233 ARG A N 1
ATOM 1883 C CA . ARG A 1 233 ? -3.548 9.026 19.841 1.00 81.38 233 ARG A CA 1
ATOM 1884 C C . ARG A 1 233 ? -3.451 9.855 18.562 1.00 81.38 233 ARG A C 1
ATOM 1886 O O . ARG A 1 233 ? -2.340 10.058 18.080 1.00 81.38 233 ARG A O 1
ATOM 1893 N N . ARG A 1 234 ? -4.553 10.435 18.079 1.00 78.88 234 ARG A N 1
ATOM 1894 C CA . ARG A 1 234 ? -4.643 11.272 16.862 1.00 78.88 234 ARG A CA 1
ATOM 1895 C C . ARG A 1 234 ? -3.863 12.603 16.900 1.00 78.88 234 ARG A C 1
ATOM 1897 O O . ARG A 1 234 ? -4.060 13.469 16.056 1.00 78.88 234 ARG A O 1
ATOM 1904 N N . LYS A 1 235 ? -2.946 12.820 17.847 1.00 73.00 235 LYS A N 1
ATOM 1905 C CA . LYS A 1 235 ? -2.172 14.074 17.940 1.00 73.00 235 LYS A CA 1
ATOM 1906 C C . LYS A 1 235 ? -1.467 14.447 16.623 1.00 73.00 235 LYS A C 1
ATOM 1908 O O . LYS A 1 235 ? -1.333 15.627 16.332 1.00 73.00 235 LYS A O 1
ATOM 1913 N N . TYR A 1 236 ? -1.032 13.451 15.850 1.00 68.50 236 TYR A N 1
ATOM 1914 C CA . TYR A 1 236 ? -0.328 13.621 14.574 1.00 68.50 236 TYR A CA 1
ATOM 1915 C C . TYR A 1 236 ? -1.141 13.090 13.379 1.00 68.50 236 TYR A C 1
ATOM 1917 O O . TYR A 1 236 ? -0.568 12.604 12.403 1.00 68.50 236 TYR A O 1
ATOM 1925 N N . GLY A 1 237 ? -2.472 13.135 13.486 1.00 76.12 237 GLY A N 1
ATOM 1926 C CA . GLY A 1 237 ? -3.391 12.579 12.493 1.00 76.12 237 GLY A CA 1
ATOM 1927 C C . GLY A 1 237 ? -3.501 11.051 12.533 1.00 76.12 237 GLY A C 1
ATOM 1928 O O . GLY A 1 237 ? -2.787 10.367 13.269 1.00 76.12 237 GLY A O 1
ATOM 1929 N N . TYR A 1 238 ? -4.419 10.509 11.739 1.00 79.56 238 TYR A N 1
ATOM 1930 C CA . TYR A 1 238 ? -4.708 9.082 11.608 1.00 79.56 238 TYR A CA 1
ATOM 1931 C C . TYR A 1 238 ? -3.748 8.352 10.668 1.00 79.56 238 TYR A C 1
ATOM 1933 O O . TYR A 1 238 ? -3.636 7.132 10.752 1.00 79.56 238 TYR A O 1
ATOM 1941 N N . ARG A 1 239 ? -3.024 9.063 9.795 1.00 69.88 239 ARG A N 1
ATOM 1942 C CA . ARG A 1 239 ? -2.086 8.443 8.842 1.00 69.88 239 ARG A CA 1
ATOM 1943 C C . ARG A 1 239 ? -0.852 7.831 9.519 1.00 69.88 239 ARG A C 1
ATOM 1945 O O . ARG A 1 239 ? -0.240 6.914 8.978 1.00 69.88 239 ARG A O 1
ATOM 1952 N N . SER A 1 240 ? -0.488 8.324 10.701 1.00 66.81 240 SER A N 1
ATOM 1953 C CA . SER A 1 240 ? 0.758 7.984 11.391 1.00 66.81 240 SER A CA 1
ATOM 1954 C C . SER A 1 240 ? 0.540 7.120 12.646 1.00 66.81 240 SER A C 1
ATOM 1956 O O . SER A 1 240 ? -0.582 6.758 12.999 1.00 66.81 240 SER A O 1
ATOM 1958 N N . ALA A 1 241 ? 1.640 6.741 13.311 1.00 66.00 241 ALA A N 1
ATOM 1959 C CA . ALA A 1 241 ? 1.650 6.076 14.623 1.00 66.00 241 ALA A CA 1
ATOM 1960 C C . ALA A 1 241 ? 0.865 4.745 14.724 1.00 66.00 241 ALA A C 1
ATOM 1962 O O . ALA A 1 241 ? 0.420 4.367 15.808 1.00 66.00 241 ALA A O 1
ATOM 1963 N N . GLY A 1 242 ? 0.698 4.027 13.608 1.00 72.81 242 GLY A N 1
ATOM 1964 C CA . GLY A 1 242 ? -0.042 2.759 13.556 1.00 72.81 242 GLY A CA 1
ATOM 1965 C C . GLY A 1 242 ? -1.568 2.913 13.599 1.00 72.81 242 GLY A C 1
ATOM 1966 O O . GLY A 1 242 ? -2.278 1.913 13.627 1.00 72.81 242 GLY A O 1
ATOM 1967 N N . LEU A 1 243 ? -2.101 4.142 13.580 1.00 83.81 243 LEU A N 1
ATOM 1968 C CA . LEU A 1 243 ? -3.550 4.373 13.601 1.00 83.81 243 LEU A CA 1
ATOM 1969 C C . LEU A 1 243 ? -4.206 3.968 12.279 1.00 83.81 243 LEU A C 1
ATOM 1971 O O . LEU A 1 243 ? -5.240 3.305 12.290 1.00 83.81 243 LEU A O 1
ATOM 1975 N N . ASN A 1 244 ? -3.566 4.284 11.151 1.00 83.75 244 ASN A N 1
ATOM 1976 C CA . ASN A 1 244 ? -4.023 3.872 9.824 1.00 83.75 244 ASN A CA 1
ATOM 1977 C C . ASN A 1 244 ? -4.104 2.344 9.704 1.00 83.75 244 ASN A C 1
ATOM 1979 O O . ASN A 1 244 ? -5.056 1.819 9.141 1.00 83.75 244 ASN A O 1
ATOM 1983 N N . GLU A 1 245 ? -3.136 1.623 10.276 1.00 85.00 245 GLU A N 1
ATOM 1984 C CA . GLU A 1 245 ? -3.135 0.157 10.298 1.00 85.00 245 GLU A CA 1
ATOM 1985 C C . GLU A 1 245 ? -4.346 -0.391 11.066 1.00 85.00 245 GLU A C 1
ATOM 1987 O O . GLU A 1 245 ? -5.045 -1.271 10.567 1.00 85.00 245 GLU A O 1
ATOM 1992 N N . LEU A 1 246 ? -4.653 0.178 12.238 1.00 90.62 246 LEU A N 1
ATOM 1993 C CA . LEU A 1 246 ? -5.827 -0.208 13.025 1.00 90.62 246 LEU A CA 1
ATOM 1994 C C . LEU A 1 246 ? -7.136 0.076 12.289 1.00 90.62 246 LEU A C 1
ATOM 1996 O O . LEU A 1 246 ? -8.006 -0.791 12.229 1.00 90.62 246 LEU A O 1
ATOM 2000 N N . ILE A 1 247 ? -7.276 1.270 11.710 1.00 91.62 247 ILE A N 1
ATOM 2001 C CA . ILE A 1 247 ? -8.467 1.635 10.936 1.00 91.62 247 ILE A CA 1
ATOM 2002 C C . ILE A 1 247 ? -8.602 0.681 9.743 1.00 91.62 247 ILE A C 1
ATOM 2004 O O . ILE A 1 247 ? -9.647 0.065 9.563 1.00 91.62 247 ILE A O 1
ATOM 2008 N N . SER A 1 248 ? -7.525 0.463 8.990 1.00 89.75 248 SER A N 1
ATOM 2009 C CA . SER A 1 248 ? -7.491 -0.461 7.854 1.00 89.75 248 SER A CA 1
ATOM 2010 C C . SER A 1 248 ? -7.879 -1.887 8.236 1.00 89.75 248 SER A C 1
ATOM 2012 O O . SER A 1 248 ? -8.674 -2.515 7.538 1.00 89.75 248 SER A O 1
ATOM 2014 N N . LYS A 1 249 ? -7.397 -2.400 9.371 1.00 90.75 249 LYS A N 1
ATOM 2015 C CA . LYS A 1 249 ? -7.720 -3.755 9.831 1.00 90.75 249 LYS A CA 1
ATOM 2016 C C . LYS A 1 249 ? -9.175 -3.885 10.287 1.00 90.75 249 LYS A C 1
ATOM 2018 O O . LYS A 1 249 ? -9.827 -4.876 9.966 1.00 90.75 249 LYS A O 1
ATOM 2023 N N . PHE A 1 250 ? -9.689 -2.900 11.023 1.00 94.38 250 PHE A N 1
ATOM 2024 C CA . PHE A 1 250 ? -10.955 -3.032 11.747 1.00 94.38 250 PHE A CA 1
ATOM 2025 C C . PHE A 1 250 ? -12.142 -2.268 11.141 1.00 94.38 250 PHE A C 1
ATOM 2027 O O . PHE A 1 250 ? -13.253 -2.447 11.633 1.00 94.38 250 PHE A O 1
ATOM 2034 N N . HIS A 1 251 ? -11.970 -1.478 10.074 1.00 94.06 251 HIS A N 1
ATOM 2035 C CA . HIS A 1 251 ? -13.027 -0.617 9.509 1.00 94.06 251 HIS A CA 1
ATOM 2036 C C . HIS A 1 251 ? -14.357 -1.334 9.218 1.00 94.06 251 HIS A C 1
ATOM 2038 O O . HIS A 1 251 ? -15.422 -0.760 9.428 1.00 94.06 251 HIS A O 1
ATOM 2044 N N . VAL A 1 252 ? -14.322 -2.597 8.778 1.00 92.81 252 VAL A N 1
ATOM 2045 C CA . VAL A 1 252 ? -15.533 -3.403 8.513 1.00 92.81 252 VAL A CA 1
ATOM 2046 C C . VAL A 1 252 ? -16.327 -3.754 9.777 1.00 92.81 252 VAL A C 1
ATOM 2048 O O . VAL A 1 252 ? -17.486 -4.149 9.691 1.00 92.81 252 VAL A O 1
ATOM 2051 N N . CYS A 1 253 ? -15.705 -3.633 10.950 1.00 93.69 253 CYS A N 1
ATOM 2052 C CA . CYS A 1 253 ? -16.308 -3.919 12.249 1.00 93.69 253 CYS A CA 1
ATOM 2053 C C . CYS A 1 253 ? -16.831 -2.657 12.951 1.00 93.69 253 CYS A C 1
ATOM 2055 O O . CYS A 1 253 ? -17.444 -2.773 14.011 1.00 93.69 253 CYS A O 1
ATOM 2057 N N . PHE A 1 254 ? -16.588 -1.466 12.397 1.00 94.81 254 PHE A N 1
ATOM 2058 C CA . PHE A 1 254 ? -16.992 -0.203 13.012 1.00 94.81 254 PHE A CA 1
ATOM 2059 C C . PHE A 1 254 ? -18.498 0.011 12.867 1.00 94.81 254 PHE A C 1
ATOM 2061 O O . PHE A 1 254 ? -19.069 -0.119 11.782 1.00 94.81 254 PHE A O 1
ATOM 2068 N N . SER A 1 255 ? -19.150 0.373 13.969 1.00 93.88 255 SER A N 1
ATOM 2069 C CA . SER A 1 255 ? -20.543 0.807 13.953 1.00 93.88 255 SER A CA 1
ATOM 2070 C C . SER A 1 255 ? -20.674 2.247 13.440 1.00 93.88 255 SER A C 1
ATOM 2072 O O . SER A 1 255 ? -19.703 3.001 13.359 1.00 93.88 255 SER A O 1
ATOM 2074 N N . ASN A 1 256 ? -21.902 2.676 13.141 1.00 93.50 256 ASN A N 1
ATOM 2075 C CA . ASN A 1 256 ? -22.166 4.078 12.797 1.00 93.50 256 ASN A CA 1
ATOM 2076 C C . ASN A 1 256 ? -21.761 5.037 13.927 1.00 93.50 256 ASN A C 1
ATOM 2078 O O . ASN A 1 256 ? -21.294 6.140 13.655 1.00 93.50 256 ASN A O 1
ATOM 2082 N N . GLU A 1 257 ? -21.914 4.624 15.187 1.00 95.19 257 GLU A N 1
ATOM 2083 C CA . GLU A 1 257 ? -21.501 5.429 16.338 1.00 95.19 257 GLU A CA 1
ATOM 2084 C C . GLU A 1 257 ? -19.978 5.555 16.424 1.00 95.19 257 GLU A C 1
ATOM 2086 O O . GLU A 1 257 ? -19.473 6.628 16.749 1.00 95.19 257 GLU A O 1
ATOM 2091 N N . ASP A 1 258 ? -19.242 4.497 16.083 1.00 95.56 258 ASP A N 1
ATOM 2092 C CA . ASP A 1 258 ? -17.779 4.525 16.034 1.00 95.56 258 ASP A CA 1
ATOM 2093 C C . ASP A 1 258 ? -17.279 5.482 14.951 1.00 95.56 258 ASP A C 1
ATOM 2095 O O . ASP A 1 258 ? -16.428 6.330 15.221 1.00 95.56 258 ASP A O 1
ATOM 2099 N N . TRP A 1 259 ? -17.863 5.420 13.751 1.00 95.50 259 TRP A N 1
ATOM 2100 C CA . TRP A 1 259 ? -17.550 6.369 12.682 1.00 95.50 259 TRP A CA 1
ATOM 2101 C C . TRP A 1 259 ? -17.834 7.811 13.100 1.00 95.50 259 TRP A C 1
ATOM 2103 O O . TRP A 1 259 ? -16.978 8.677 12.923 1.00 95.50 259 TRP A O 1
ATOM 2113 N N . LEU A 1 260 ? -18.995 8.072 13.707 1.00 94.62 260 LEU A N 1
ATOM 2114 C CA . LEU A 1 260 ? -19.332 9.404 14.214 1.00 94.62 260 LEU A CA 1
ATOM 2115 C C . LEU A 1 260 ? -18.338 9.881 15.277 1.00 94.62 260 LEU A C 1
ATOM 2117 O O . LEU A 1 260 ? -17.938 11.040 15.236 1.00 94.62 260 LEU A O 1
ATOM 2121 N N . LYS A 1 261 ? -17.891 9.010 16.192 1.00 94.31 261 LYS A N 1
ATOM 2122 C CA . LYS A 1 261 ? -16.852 9.352 17.180 1.00 94.31 261 LYS A CA 1
ATOM 2123 C C . LYS A 1 261 ? -15.541 9.759 16.507 1.00 94.31 261 LYS A C 1
ATOM 2125 O O . LYS A 1 261 ? -14.949 10.754 16.915 1.00 94.31 261 LYS A O 1
ATOM 2130 N N . LEU A 1 262 ? -15.103 9.029 15.479 1.00 93.81 262 LEU A N 1
ATOM 2131 C CA . LEU A 1 262 ? -13.881 9.354 14.738 1.00 93.81 262 LEU A CA 1
ATOM 2132 C C . LEU A 1 262 ? -14.007 10.698 13.999 1.00 93.81 262 LEU A C 1
ATOM 2134 O O . LEU A 1 262 ? -13.140 11.557 14.133 1.00 93.81 262 LEU A O 1
ATOM 2138 N N . PHE A 1 263 ? -15.114 10.939 13.289 1.00 92.31 263 PHE A N 1
ATOM 2139 C CA . PHE A 1 263 ? -15.329 12.219 12.601 1.00 92.31 263 PHE A CA 1
ATOM 2140 C C . PHE A 1 263 ? -15.487 13.398 13.572 1.00 92.31 263 PHE A C 1
ATOM 2142 O O . PHE A 1 263 ? -14.911 14.461 13.338 1.00 92.31 263 PHE A O 1
ATOM 2149 N N . HIS A 1 264 ? -16.210 13.229 14.683 1.00 90.38 264 HIS A N 1
ATOM 2150 C CA . HIS A 1 264 ? -16.305 14.263 15.717 1.00 90.38 264 HIS A CA 1
ATOM 2151 C C . HIS A 1 264 ? -14.947 14.557 16.350 1.00 90.38 264 HIS A C 1
ATOM 2153 O O . HIS A 1 264 ? -14.631 15.720 16.564 1.00 90.38 264 HIS A O 1
ATOM 2159 N N . ASN A 1 265 ? -14.100 13.545 16.564 1.00 88.31 265 ASN A N 1
ATOM 2160 C CA . ASN A 1 265 ? -12.756 13.758 17.094 1.00 88.31 265 ASN A CA 1
ATOM 2161 C C . ASN A 1 265 ? -11.902 14.666 16.191 1.00 88.31 265 ASN A C 1
ATOM 2163 O O . ASN A 1 265 ? -11.138 15.484 16.710 1.00 88.31 265 ASN A O 1
ATOM 2167 N N . ILE A 1 266 ? -12.071 14.590 14.864 1.00 85.62 266 ILE A N 1
ATOM 2168 C CA . ILE A 1 266 ? -11.469 15.563 13.943 1.00 85.62 266 ILE A CA 1
ATOM 2169 C C . ILE A 1 266 ? -12.029 16.957 14.230 1.00 85.62 266 ILE A C 1
ATOM 2171 O O . ILE A 1 266 ? -11.251 17.872 14.487 1.00 85.62 266 ILE A O 1
ATOM 2175 N N . VAL A 1 267 ? -13.355 17.126 14.219 1.00 82.50 267 VAL A N 1
ATOM 2176 C CA . VAL A 1 267 ? -14.014 18.437 14.375 1.00 82.50 267 VAL A CA 1
ATOM 2177 C C . VAL A 1 267 ? -13.674 19.101 15.710 1.00 82.50 267 VAL A C 1
ATOM 2179 O O . VAL A 1 267 ? -13.301 20.273 15.735 1.00 82.50 267 VAL A O 1
ATOM 2182 N N . ASP A 1 268 ? -13.730 18.354 16.809 1.00 79.88 268 ASP A N 1
ATOM 2183 C CA . ASP A 1 268 ? -13.430 18.854 18.152 1.00 79.88 268 ASP A CA 1
ATOM 2184 C C . ASP A 1 268 ? -11.988 19.366 18.238 1.00 79.88 268 ASP A C 1
ATOM 2186 O O . ASP A 1 268 ? -11.712 20.402 18.852 1.00 79.88 268 ASP A O 1
ATOM 2190 N N . SER A 1 269 ? -11.065 18.696 17.544 1.00 73.19 269 SER A N 1
ATOM 2191 C CA . SER A 1 269 ? -9.663 19.101 17.495 1.00 73.19 269 SER A CA 1
ATOM 2192 C C . SER A 1 269 ? -9.417 20.397 16.714 1.00 73.19 269 SER A C 1
ATOM 2194 O O . SER A 1 269 ? -8.420 21.064 16.989 1.00 73.19 269 SER A O 1
ATOM 2196 N N . ILE A 1 270 ? -10.319 20.792 15.798 1.00 71.94 270 ILE A N 1
ATOM 2197 C CA . ILE A 1 270 ? -10.207 22.033 15.000 1.00 71.94 270 ILE A CA 1
ATOM 2198 C C . ILE A 1 270 ? -10.178 23.254 15.923 1.00 71.94 270 ILE A C 1
ATOM 2200 O O . ILE A 1 270 ? -9.443 24.209 15.690 1.00 71.94 270 ILE A O 1
ATOM 2204 N N . SER A 1 271 ? -10.949 23.208 17.012 1.00 66.00 271 SER A N 1
ATOM 2205 C CA . SER A 1 271 ? -10.998 24.286 18.006 1.00 66.00 271 SER A CA 1
ATOM 2206 C C . SER A 1 271 ? -9.708 24.431 18.828 1.00 66.00 271 SER A C 1
ATOM 2208 O O . SER A 1 271 ? -9.492 25.465 19.458 1.00 66.00 271 SER A O 1
ATOM 2210 N N . LEU A 1 272 ? -8.849 23.407 18.806 1.00 64.94 272 LEU A N 1
ATOM 2211 C CA . LEU A 1 272 ? -7.623 23.297 19.597 1.00 64.94 272 LEU A CA 1
ATOM 2212 C C . LEU A 1 272 ? -6.346 23.386 18.744 1.00 64.94 272 LEU A C 1
ATOM 2214 O O . LEU A 1 272 ? -5.252 23.408 19.306 1.00 64.94 272 LEU A O 1
ATOM 2218 N N . THR A 1 273 ? -6.460 23.411 17.412 1.00 58.62 273 THR A N 1
ATOM 2219 C CA . THR A 1 273 ? -5.315 23.384 16.488 1.00 58.62 273 THR A CA 1
ATOM 2220 C C . THR A 1 273 ? -4.882 24.788 16.068 1.00 58.62 273 THR A C 1
ATOM 2222 O O . THR A 1 273 ? -5.700 25.664 15.782 1.00 58.62 273 THR A O 1
ATOM 2225 N N . ASN A 1 274 ? -3.567 25.011 16.004 1.00 58.06 274 ASN A N 1
ATOM 2226 C CA . ASN A 1 274 ? -3.007 26.234 15.432 1.00 58.06 274 ASN A CA 1
ATOM 2227 C C . ASN A 1 274 ? -3.140 26.192 13.897 1.00 58.06 274 ASN A C 1
ATOM 2229 O O . ASN A 1 274 ? -3.248 25.121 13.305 1.00 58.06 274 ASN A O 1
ATOM 2233 N N . LYS A 1 275 ? -3.094 27.351 13.220 1.00 54.31 275 LYS A N 1
ATOM 2234 C CA . LYS A 1 275 ? -3.238 27.439 11.746 1.00 54.31 275 LYS A CA 1
ATOM 2235 C C . LYS A 1 275 ? -2.267 26.544 10.956 1.00 54.31 275 LYS A C 1
ATOM 2237 O O . LYS A 1 275 ? -2.583 26.185 9.828 1.00 54.31 275 LYS A O 1
ATOM 2242 N N . GLU A 1 276 ? -1.115 26.203 11.530 1.00 52.00 276 GLU A N 1
ATOM 2243 C CA . GLU A 1 276 ? -0.098 25.340 10.911 1.00 52.00 276 GLU A CA 1
ATOM 2244 C C . GLU A 1 276 ? -0.525 23.860 10.835 1.00 52.00 276 GLU A C 1
ATOM 2246 O O . GLU A 1 276 ? -0.055 23.141 9.959 1.00 52.00 276 GLU A O 1
ATOM 2251 N N . ASP A 1 277 ? -1.483 23.420 11.659 1.00 52.66 277 ASP A N 1
ATOM 2252 C CA . ASP A 1 277 ? -1.923 22.019 11.736 1.00 52.66 277 ASP A CA 1
ATOM 2253 C C . ASP A 1 277 ? -3.129 21.698 10.828 1.00 52.66 277 ASP A C 1
ATOM 2255 O O . ASP A 1 277 ? -3.601 20.559 10.795 1.00 52.66 277 ASP A O 1
ATOM 2259 N N . PHE A 1 278 ? -3.635 22.674 10.058 1.00 54.78 278 PHE A N 1
ATOM 2260 C CA . PHE A 1 278 ? -4.825 22.510 9.204 1.00 54.78 278 PHE A CA 1
ATOM 2261 C C . PHE A 1 278 ? -4.658 21.415 8.138 1.00 54.78 278 PHE A C 1
ATOM 2263 O O . PHE A 1 278 ? -5.622 20.744 7.774 1.00 54.78 278 PHE A O 1
ATOM 2270 N N . TYR A 1 279 ? -3.423 21.192 7.680 1.00 52.50 279 TYR A N 1
ATOM 2271 C CA . TYR A 1 279 ? -3.088 20.132 6.730 1.00 52.50 279 TYR A CA 1
ATOM 2272 C C . TYR A 1 279 ? -3.444 18.729 7.270 1.00 52.50 279 TYR A C 1
ATOM 2274 O O . TYR A 1 279 ? -4.006 17.918 6.538 1.00 52.50 279 TYR A O 1
ATOM 2282 N N . SER A 1 280 ? -3.252 18.483 8.575 1.00 62.03 280 SER A N 1
ATOM 2283 C CA . SER A 1 280 ? -3.582 17.193 9.212 1.00 62.03 280 SER A CA 1
ATOM 2284 C C . SER A 1 280 ? -5.083 16.880 9.223 1.00 62.03 280 SER A C 1
ATOM 2286 O O . SER A 1 280 ? -5.485 15.723 9.164 1.00 62.03 280 SER A O 1
ATOM 2288 N N . ILE A 1 281 ? -5.935 17.909 9.276 1.00 71.56 281 ILE A N 1
ATOM 2289 C CA . ILE A 1 281 ? -7.393 17.742 9.324 1.00 71.56 281 ILE A CA 1
ATOM 2290 C C . ILE A 1 281 ? -7.916 17.221 7.987 1.00 71.56 281 ILE A C 1
ATOM 2292 O O . ILE A 1 281 ? -8.771 16.337 7.975 1.00 71.56 281 ILE A O 1
ATOM 2296 N N . ASN A 1 282 ? -7.405 17.749 6.871 1.00 71.06 282 ASN A N 1
ATOM 2297 C CA . ASN A 1 282 ? -7.829 17.282 5.556 1.00 71.06 282 ASN A CA 1
ATOM 2298 C C . ASN A 1 282 ? -7.420 15.817 5.344 1.00 71.06 282 ASN A C 1
ATOM 2300 O O . ASN A 1 282 ? -8.270 14.996 5.017 1.00 71.06 282 ASN A O 1
ATOM 2304 N N . GLU A 1 283 ? -6.161 15.465 5.624 1.00 73.25 283 GLU A N 1
ATOM 2305 C CA . GLU A 1 283 ? -5.688 14.076 5.515 1.00 73.25 283 GLU A CA 1
ATOM 2306 C C . GLU A 1 283 ? -6.511 13.101 6.372 1.00 73.25 283 GLU A C 1
ATOM 2308 O O . GLU A 1 283 ? -6.812 11.986 5.939 1.00 73.25 283 GLU A O 1
ATOM 2313 N N . ASP A 1 284 ? -6.932 13.516 7.566 1.00 78.81 284 ASP A N 1
ATOM 2314 C CA . ASP A 1 284 ? -7.746 12.684 8.450 1.00 78.81 284 ASP A CA 1
ATOM 2315 C C . ASP A 1 284 ? -9.161 12.462 7.928 1.00 78.81 284 ASP A C 1
ATOM 2317 O O . ASP A 1 284 ? -9.656 11.333 7.968 1.00 78.81 284 ASP A O 1
ATOM 2321 N N . ILE A 1 285 ? -9.805 13.517 7.417 1.00 83.00 285 ILE A N 1
ATOM 2322 C CA . ILE A 1 285 ? -11.126 13.403 6.787 1.00 83.00 285 ILE A CA 1
ATOM 2323 C C . ILE A 1 285 ? -11.031 12.444 5.606 1.00 83.00 285 ILE A C 1
ATOM 2325 O O . ILE A 1 285 ? -11.856 11.543 5.474 1.00 83.00 285 ILE A O 1
ATOM 2329 N N . GLU A 1 286 ? -10.004 12.597 4.773 1.00 79.94 286 GLU A N 1
ATOM 2330 C CA . GLU A 1 286 ? -9.798 11.750 3.605 1.00 79.94 286 GLU A CA 1
ATOM 2331 C C . GLU A 1 286 ? -9.552 10.286 3.981 1.00 79.94 286 GLU A C 1
ATOM 2333 O O . GLU A 1 286 ? -10.171 9.392 3.397 1.00 79.94 286 GLU A O 1
ATOM 2338 N N . THR A 1 287 ? -8.712 10.050 4.992 1.00 84.06 287 THR A N 1
ATOM 2339 C CA . THR A 1 287 ? -8.421 8.712 5.521 1.00 84.06 287 THR A CA 1
ATOM 2340 C C . THR A 1 287 ? -9.699 8.045 6.027 1.00 84.06 287 THR A C 1
ATOM 2342 O O . THR A 1 287 ? -10.024 6.931 5.615 1.00 84.06 287 THR A O 1
ATOM 2345 N N . LEU A 1 288 ? -10.476 8.724 6.880 1.00 88.94 288 LEU A N 1
ATOM 2346 C CA . LEU A 1 288 ? -11.719 8.160 7.407 1.00 88.94 288 LEU A CA 1
ATOM 2347 C C . LEU A 1 288 ? -12.779 7.962 6.321 1.00 88.94 288 LEU A C 1
ATOM 2349 O O . LEU A 1 288 ? -13.460 6.939 6.331 1.00 88.94 288 LEU A O 1
ATOM 2353 N N . CYS A 1 289 ? -12.919 8.893 5.372 1.00 87.44 289 CYS A N 1
ATOM 2354 C CA . CYS A 1 289 ? -13.861 8.753 4.262 1.00 87.44 289 CYS A CA 1
ATOM 2355 C C . CYS A 1 289 ? -13.553 7.519 3.409 1.00 87.44 289 CYS A C 1
ATOM 2357 O O . CYS A 1 289 ? -14.476 6.774 3.085 1.00 87.44 289 CYS A O 1
ATOM 2359 N N . LEU A 1 290 ? -12.281 7.262 3.087 1.00 86.62 290 LEU A N 1
ATOM 2360 C CA . LEU A 1 290 ? -11.882 6.059 2.354 1.00 86.62 290 LEU A CA 1
ATOM 2361 C C . LEU A 1 290 ? -12.343 4.786 3.075 1.00 86.62 290 LEU A C 1
ATOM 2363 O O . LEU A 1 290 ? -13.064 3.968 2.499 1.00 86.62 290 LEU A O 1
ATOM 2367 N N . TYR A 1 291 ? -11.961 4.624 4.343 1.00 90.12 291 TYR A N 1
ATOM 2368 C CA . TYR A 1 291 ? -12.280 3.402 5.084 1.00 90.12 291 TYR A CA 1
ATOM 2369 C C . TYR A 1 291 ? -13.764 3.275 5.430 1.00 90.12 291 TYR A C 1
ATOM 2371 O O . TYR A 1 291 ? -14.283 2.158 5.465 1.00 90.12 291 TYR A O 1
ATOM 2379 N N . TYR A 1 292 ? -14.470 4.394 5.604 1.00 92.12 292 TYR A N 1
ATOM 2380 C CA . TYR A 1 292 ? -15.923 4.398 5.726 1.00 92.12 292 TYR A CA 1
ATOM 2381 C C . TYR A 1 292 ? -16.574 3.818 4.470 1.00 92.12 292 TYR A C 1
ATOM 2383 O O . TYR A 1 292 ? -17.386 2.899 4.574 1.00 92.12 292 TYR A O 1
ATOM 2391 N N . TYR A 1 293 ? -16.190 4.289 3.278 1.00 90.00 293 TYR A N 1
ATOM 2392 C CA . TYR A 1 293 ? -16.733 3.762 2.024 1.00 90.00 293 TYR A CA 1
ATOM 2393 C C . TYR A 1 293 ? -16.344 2.297 1.806 1.00 90.00 293 TYR A C 1
ATOM 2395 O O . TYR A 1 293 ? -17.210 1.504 1.453 1.00 90.00 293 TYR A O 1
ATOM 2403 N N . LEU A 1 294 ? -15.096 1.907 2.085 1.00 88.12 294 LEU A N 1
ATOM 2404 C CA . LEU A 1 294 ? -14.670 0.501 2.011 1.00 88.12 294 LEU A CA 1
ATOM 2405 C C . LEU A 1 294 ? -15.517 -0.413 2.907 1.00 88.12 294 LEU A C 1
ATOM 2407 O O . LEU A 1 294 ? -15.884 -1.510 2.490 1.00 88.12 294 LEU A O 1
ATOM 2411 N N . GLY A 1 295 ? -15.841 0.041 4.121 1.00 87.44 295 GLY A N 1
ATOM 2412 C CA . GLY A 1 295 ? -16.561 -0.764 5.107 1.00 87.44 295 GLY A CA 1
ATOM 2413 C C . GLY A 1 295 ? -18.078 -0.767 4.934 1.00 87.44 295 GLY A C 1
ATOM 2414 O O . GLY A 1 295 ? -18.722 -1.762 5.256 1.00 87.44 295 GLY A O 1
ATOM 2415 N N . THR A 1 296 ? -18.658 0.330 4.440 1.00 89.88 296 THR A N 1
ATOM 2416 C CA . THR A 1 296 ? -20.116 0.548 4.484 1.00 89.88 296 THR A CA 1
ATOM 2417 C C . THR A 1 296 ? -20.771 0.711 3.115 1.00 89.88 296 THR A C 1
ATOM 2419 O O . THR A 1 296 ? -21.943 0.370 2.965 1.00 89.88 296 THR A O 1
ATOM 2422 N N . MET A 1 297 ? -20.041 1.213 2.114 1.00 89.88 297 MET A N 1
ATOM 2423 C CA . MET A 1 297 ? -20.567 1.539 0.782 1.00 89.88 297 MET A CA 1
ATOM 2424 C C . MET A 1 297 ? -19.558 1.188 -0.329 1.00 89.88 297 MET A C 1
ATOM 2426 O O . MET A 1 297 ? -19.193 2.056 -1.132 1.00 89.88 297 MET A O 1
ATOM 2430 N N . PRO A 1 298 ? -19.054 -0.063 -0.384 1.00 86.75 298 PRO A N 1
ATOM 2431 C CA . PRO A 1 298 ? -17.970 -0.425 -1.297 1.00 86.75 298 PRO A CA 1
ATOM 2432 C C . PRO A 1 298 ? -18.371 -0.293 -2.773 1.00 86.75 298 PRO A C 1
ATOM 2434 O O . PRO A 1 298 ? -17.532 -0.032 -3.631 1.00 86.75 298 PRO A O 1
ATOM 2437 N N . ASP A 1 299 ? -19.663 -0.410 -3.079 1.00 89.12 299 ASP A N 1
ATOM 2438 C CA . ASP A 1 299 ? -20.237 -0.182 -4.406 1.00 89.12 299 ASP A CA 1
ATOM 2439 C C . ASP A 1 299 ? -20.097 1.274 -4.882 1.00 89.12 299 ASP A C 1
ATOM 2441 O O . ASP A 1 299 ? -20.053 1.526 -6.086 1.00 89.12 299 ASP A O 1
ATOM 2445 N N . LYS A 1 300 ? -19.956 2.228 -3.955 1.00 86.62 300 LYS A N 1
ATOM 2446 C CA . LYS A 1 300 ? -19.800 3.657 -4.256 1.00 86.62 300 LYS A CA 1
ATOM 2447 C C . LYS A 1 300 ? -18.355 4.137 -4.322 1.00 86.62 300 LYS A C 1
ATOM 2449 O O . LYS A 1 300 ? -18.124 5.320 -4.561 1.00 86.62 300 LYS A O 1
ATOM 2454 N N . LEU A 1 301 ? -17.368 3.257 -4.152 1.00 80.12 301 LEU A N 1
ATOM 2455 C CA . LEU A 1 301 ? -15.951 3.643 -4.214 1.00 80.12 301 LEU A CA 1
ATOM 2456 C C . LEU A 1 301 ? -15.574 4.288 -5.552 1.00 80.12 301 LEU A C 1
ATOM 2458 O O . LEU A 1 301 ? -14.836 5.271 -5.574 1.00 80.12 301 LEU A O 1
ATOM 2462 N N . ALA A 1 302 ? -16.116 3.780 -6.663 1.00 76.19 302 ALA A N 1
ATOM 2463 C CA . ALA A 1 302 ? -15.880 4.357 -7.986 1.00 76.19 302 ALA A CA 1
ATOM 2464 C C . ALA A 1 302 ? -16.445 5.784 -8.104 1.00 76.19 302 ALA A C 1
ATOM 2466 O O . ALA A 1 302 ? -15.809 6.663 -8.684 1.00 76.19 302 ALA A O 1
ATOM 2467 N N . GLU A 1 303 ? -17.618 6.030 -7.516 1.00 80.69 303 GLU A N 1
ATOM 2468 C CA . GLU A 1 303 ? -18.239 7.356 -7.469 1.00 80.69 303 GLU A CA 1
ATOM 2469 C C . GLU A 1 303 ? -17.429 8.317 -6.585 1.00 80.69 303 GLU A C 1
ATOM 2471 O O . GLU A 1 303 ? -17.127 9.431 -7.012 1.00 80.69 303 GLU A O 1
ATOM 2476 N N . LEU A 1 304 ? -17.011 7.875 -5.391 1.00 77.94 304 LEU A N 1
ATOM 2477 C CA . LEU A 1 304 ? -16.138 8.644 -4.497 1.00 77.94 304 LEU A CA 1
ATOM 2478 C C . LEU A 1 304 ? -14.841 9.048 -5.210 1.00 77.94 304 LEU A C 1
ATOM 2480 O O . LEU A 1 304 ? -14.459 10.217 -5.170 1.00 77.94 304 LEU A O 1
ATOM 2484 N N . CYS A 1 305 ? -14.203 8.096 -5.895 1.00 71.12 305 CYS A N 1
ATOM 2485 C CA . CYS A 1 305 ? -12.997 8.331 -6.682 1.00 71.12 305 CYS A CA 1
ATOM 2486 C C . CYS A 1 305 ? -13.249 9.369 -7.787 1.00 71.12 305 CYS A C 1
ATOM 2488 O O . CYS A 1 305 ? -12.523 10.358 -7.881 1.00 71.12 305 CYS A O 1
ATOM 2490 N N . SER A 1 306 ? -14.326 9.216 -8.566 1.00 72.81 306 SER A N 1
ATOM 2491 C CA . SER A 1 306 ? -14.684 10.182 -9.610 1.00 72.81 306 SER A CA 1
ATOM 2492 C C . SER A 1 306 ? -14.927 11.586 -9.049 1.00 72.81 306 SER A C 1
ATOM 2494 O O . SER A 1 306 ? -14.499 12.567 -9.654 1.00 72.81 306 SER A O 1
ATOM 2496 N N . ASN A 1 307 ? -15.596 11.701 -7.901 1.00 71.69 307 ASN A N 1
ATOM 2497 C CA . ASN A 1 307 ? -15.867 12.985 -7.259 1.00 71.69 307 ASN A CA 1
ATOM 2498 C C . ASN A 1 307 ? -14.583 13.642 -6.746 1.00 71.69 307 ASN A C 1
ATOM 2500 O O . ASN A 1 307 ? -14.365 14.822 -7.002 1.00 71.69 307 ASN A O 1
ATOM 2504 N N . LYS A 1 308 ? -13.702 12.870 -6.100 1.00 69.00 308 LYS A N 1
ATOM 2505 C CA . LYS A 1 308 ? -12.364 13.307 -5.678 1.00 69.00 308 LYS A CA 1
ATOM 2506 C C . LYS A 1 308 ? -11.544 13.826 -6.855 1.00 69.00 308 LYS A C 1
ATOM 2508 O O . LYS A 1 308 ? -11.022 14.938 -6.794 1.00 69.00 308 LYS A O 1
ATOM 2513 N N . LEU A 1 309 ? -11.468 13.055 -7.939 1.00 64.25 309 LEU A N 1
ATOM 2514 C CA . LEU A 1 309 ? -10.764 13.453 -9.158 1.00 64.25 309 LEU A CA 1
ATOM 2515 C C . LEU A 1 309 ? -11.341 14.743 -9.734 1.00 64.25 309 LEU A C 1
ATOM 2517 O O . LEU A 1 309 ? -10.581 15.646 -10.065 1.00 64.25 309 LEU A O 1
ATOM 2521 N N . ASN A 1 310 ? -12.668 14.875 -9.775 1.00 65.38 310 ASN A N 1
ATOM 2522 C CA . ASN A 1 310 ? -13.320 16.111 -10.195 1.00 65.38 310 ASN A CA 1
ATOM 2523 C C . ASN A 1 310 ? -12.980 17.287 -9.271 1.00 65.38 310 ASN A C 1
ATOM 2525 O O . ASN A 1 310 ? -12.729 18.382 -9.762 1.00 65.38 310 ASN A O 1
ATOM 2529 N N . THR A 1 311 ? -12.927 17.096 -7.950 1.00 64.81 311 THR A N 1
ATOM 2530 C CA . THR A 1 311 ? -12.515 18.147 -7.007 1.00 64.81 311 THR A CA 1
ATOM 2531 C C . THR A 1 311 ? -11.075 18.580 -7.254 1.00 64.81 311 THR A C 1
ATOM 2533 O O . THR A 1 311 ? -10.830 19.778 -7.391 1.00 64.81 311 THR A O 1
ATOM 2536 N N . HIS A 1 312 ? -10.140 17.633 -7.374 1.00 62.72 312 HIS A N 1
ATOM 2537 C CA . HIS A 1 312 ? -8.746 17.933 -7.705 1.00 62.72 312 HIS A CA 1
ATOM 2538 C C . HIS A 1 312 ? -8.632 18.623 -9.064 1.00 62.72 312 HIS A C 1
ATOM 2540 O O . HIS A 1 312 ? -7.923 19.616 -9.187 1.00 62.72 312 HIS A O 1
ATOM 2546 N N . TRP A 1 313 ? -9.379 18.161 -10.066 1.00 60.50 313 TRP A N 1
ATOM 2547 C CA . TRP A 1 313 ? -9.421 18.769 -11.390 1.00 60.50 313 TRP A CA 1
ATOM 2548 C C . TRP A 1 313 ? -9.915 20.213 -11.342 1.00 60.50 313 TRP A C 1
ATOM 2550 O O . TRP A 1 313 ? -9.264 21.114 -11.870 1.00 60.50 313 TRP A O 1
ATOM 2560 N N . CYS A 1 314 ? -11.030 20.456 -10.657 1.00 60.97 314 CYS A N 1
ATOM 2561 C CA . CYS A 1 314 ? -11.564 21.792 -10.433 1.00 60.97 314 CYS A CA 1
ATOM 2562 C C . CYS A 1 314 ? -10.553 22.668 -9.690 1.00 60.97 314 CYS A C 1
ATOM 2564 O O . CYS A 1 314 ? -10.368 23.813 -10.072 1.00 60.97 314 CYS A O 1
ATOM 2566 N N . TRP A 1 315 ? -9.852 22.144 -8.682 1.00 58.28 315 TRP A N 1
ATOM 2567 C CA . TRP A 1 315 ? -8.812 22.884 -7.962 1.00 58.28 315 TRP A CA 1
ATOM 2568 C C . TRP A 1 315 ? -7.632 23.256 -8.862 1.00 58.28 315 TRP A C 1
ATOM 2570 O O . TRP A 1 315 ? -7.282 24.431 -8.943 1.00 58.28 315 TRP A O 1
ATOM 2580 N N . LEU A 1 316 ? -7.064 22.290 -9.588 1.00 55.34 316 LEU A N 1
ATOM 2581 C CA . LEU A 1 316 ? -5.932 22.505 -10.495 1.00 55.34 316 LEU A CA 1
ATOM 2582 C C . LEU A 1 316 ? -6.273 23.505 -11.610 1.00 55.34 316 LEU A C 1
ATOM 2584 O O . LEU A 1 316 ? -5.455 24.351 -11.969 1.00 55.34 316 LEU A O 1
ATOM 2588 N N . THR A 1 317 ? -7.496 23.438 -12.137 1.00 57.34 317 THR A N 1
ATOM 2589 C CA . THR A 1 317 ? -7.956 24.316 -13.223 1.00 57.34 317 THR A CA 1
ATOM 2590 C C . THR A 1 317 ? -8.515 25.655 -12.735 1.00 57.34 317 THR A C 1
ATOM 2592 O O . THR A 1 317 ? -8.526 26.612 -13.508 1.00 57.34 317 THR A O 1
ATOM 2595 N N . SER A 1 318 ? -8.916 25.774 -11.461 1.00 58.94 318 SER A N 1
ATOM 2596 C CA . SER A 1 318 ? -9.571 26.978 -10.912 1.00 58.94 318 SER A CA 1
ATOM 2597 C C . SER A 1 318 ? -8.724 28.246 -10.991 1.00 58.94 318 SER A C 1
ATOM 2599 O O . SER A 1 318 ? -9.271 29.340 -11.119 1.00 58.94 318 SER A O 1
ATOM 2601 N N . CYS A 1 319 ? -7.398 28.114 -10.963 1.00 57.31 319 CYS A N 1
ATOM 2602 C CA . CYS A 1 319 ? -6.489 29.254 -11.047 1.00 57.31 319 CYS A CA 1
ATOM 2603 C C . CYS A 1 319 ? -6.091 29.601 -12.490 1.00 57.31 319 CYS A C 1
ATOM 2605 O O . CYS A 1 319 ? -5.444 30.622 -12.701 1.00 57.31 319 CYS A O 1
ATOM 2607 N N . GLY A 1 320 ? -6.411 28.760 -13.484 1.00 53.75 320 GLY A N 1
ATOM 2608 C CA . GLY A 1 320 ? -5.962 28.938 -14.874 1.00 53.75 320 GLY A CA 1
ATOM 2609 C C . GLY A 1 320 ? -4.434 28.926 -15.061 1.00 53.75 320 GLY A C 1
ATOM 2610 O O . GLY A 1 320 ? -3.947 29.288 -16.127 1.00 53.75 320 GLY A O 1
ATOM 2611 N N . LEU A 1 321 ? -3.676 28.541 -14.026 1.00 51.69 321 LEU A N 1
ATOM 2612 C CA . LEU A 1 321 ? -2.208 28.598 -13.983 1.00 51.69 321 LEU A CA 1
ATOM 2613 C C . LEU A 1 321 ? -1.532 27.309 -14.468 1.00 51.69 321 LEU A C 1
ATOM 2615 O O . LEU A 1 321 ? -0.318 27.298 -14.657 1.00 51.69 321 LEU A O 1
ATOM 2619 N N . ILE A 1 322 ? -2.291 26.226 -14.649 1.00 50.19 322 ILE A N 1
ATOM 2620 C CA . ILE A 1 322 ? -1.754 24.912 -15.004 1.00 50.19 322 ILE A CA 1
ATOM 2621 C C . ILE A 1 322 ? -2.203 24.565 -16.422 1.00 50.19 322 ILE A C 1
ATOM 2623 O O . ILE A 1 322 ? -3.369 24.257 -16.662 1.00 50.19 322 ILE A O 1
ATOM 2627 N N . ASN A 1 323 ? -1.256 24.608 -17.361 1.00 51.00 323 ASN A N 1
ATOM 2628 C CA . ASN A 1 323 ? -1.435 24.013 -18.680 1.00 51.00 323 ASN A CA 1
ATOM 2629 C C . ASN A 1 323 ? -1.226 22.504 -18.564 1.00 51.00 323 ASN A C 1
ATOM 2631 O O . ASN A 1 323 ? -0.156 22.037 -18.179 1.00 51.00 323 ASN A O 1
ATOM 2635 N N . LEU A 1 324 ? -2.269 21.749 -18.886 1.00 48.94 324 LEU A N 1
ATOM 2636 C CA . LEU A 1 324 ? -2.244 20.295 -18.876 1.00 48.94 324 LEU A CA 1
ATOM 2637 C C . LEU A 1 324 ? -1.846 19.801 -20.266 1.00 48.94 324 LEU A C 1
ATOM 2639 O O . LEU A 1 324 ? -2.579 19.991 -21.234 1.00 48.94 324 LEU A O 1
ATOM 2643 N N . GLU A 1 325 ? -0.688 19.156 -20.360 1.00 49.38 325 GLU A N 1
ATOM 2644 C CA . GLU A 1 325 ? -0.262 18.450 -21.568 1.00 49.38 325 GLU A CA 1
ATOM 2645 C C . GLU A 1 325 ? -0.698 16.992 -21.477 1.00 49.38 325 GLU A C 1
ATOM 2647 O O . GLU A 1 325 ? -0.395 16.307 -20.506 1.00 49.38 325 GLU A O 1
ATOM 2652 N N . THR A 1 326 ? -1.432 16.494 -22.467 1.00 49.62 326 THR A N 1
ATOM 2653 C CA . THR A 1 326 ? -1.776 15.070 -22.548 1.00 49.62 326 THR A CA 1
ATOM 2654 C C . THR A 1 326 ? -0.578 14.303 -23.094 1.00 49.62 326 THR A C 1
ATOM 2656 O O . THR A 1 326 ? -0.012 14.669 -24.123 1.00 49.62 326 THR A O 1
ATOM 2659 N N . TYR A 1 327 ? -0.181 13.232 -22.409 1.00 51.69 327 TYR A N 1
ATOM 2660 C CA . TYR A 1 327 ? 0.907 12.377 -22.868 1.00 51.69 327 TYR A CA 1
ATOM 2661 C C . TYR A 1 327 ? 0.337 11.103 -23.481 1.00 51.69 327 TYR A C 1
ATOM 2663 O O . TYR A 1 327 ? -0.375 10.343 -22.824 1.00 51.69 327 TYR A O 1
ATOM 2671 N N . SER A 1 328 ? 0.675 10.849 -24.743 1.00 56.88 328 SER A N 1
ATOM 2672 C CA . SER A 1 328 ? 0.362 9.571 -25.377 1.00 56.88 328 SER A CA 1
ATOM 2673 C C . SER A 1 328 ? 1.345 8.515 -24.887 1.00 56.88 328 SER A C 1
ATOM 2675 O O . SER A 1 328 ? 2.523 8.561 -25.225 1.00 56.88 328 SER A O 1
ATOM 2677 N N . LEU A 1 329 ? 0.856 7.564 -24.091 1.00 61.97 329 LEU A N 1
ATOM 2678 C CA . LEU A 1 329 ? 1.648 6.416 -23.666 1.00 61.97 329 LEU A CA 1
ATOM 2679 C C . LEU A 1 329 ? 1.578 5.319 -24.733 1.00 61.97 329 LEU A C 1
ATOM 2681 O O . LEU A 1 329 ? 0.497 4.794 -25.011 1.00 61.97 329 LEU A O 1
ATOM 2685 N N . PHE A 1 330 ? 2.722 4.951 -25.304 1.00 74.06 330 PHE A N 1
ATOM 2686 C CA . PHE A 1 330 ? 2.827 3.777 -26.164 1.00 74.06 330 PHE A CA 1
ATOM 2687 C C . PHE A 1 330 ? 3.203 2.555 -25.321 1.00 74.06 330 PHE A C 1
ATOM 2689 O O . PHE A 1 330 ? 4.248 2.540 -24.672 1.00 74.06 330 PHE A O 1
ATOM 2696 N N . VAL A 1 331 ? 2.339 1.538 -25.318 1.00 81.44 331 VAL A N 1
ATOM 2697 C CA . VAL A 1 331 ? 2.605 0.252 -24.660 1.00 81.44 331 VAL A CA 1
ATOM 2698 C C . VAL A 1 331 ? 2.998 -0.758 -25.718 1.00 81.44 331 VAL A C 1
ATOM 2700 O O . VAL A 1 331 ? 2.145 -1.198 -26.489 1.00 81.44 331 VAL A O 1
ATOM 2703 N N . ASP A 1 332 ? 4.278 -1.127 -25.743 1.00 82.81 332 ASP A N 1
ATOM 2704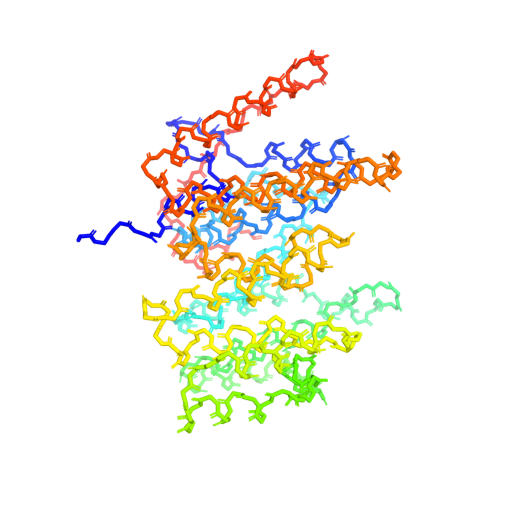 C CA . ASP A 1 332 ? 4.774 -2.161 -26.643 1.00 82.81 332 ASP A CA 1
ATOM 2705 C C . ASP A 1 332 ? 4.341 -3.548 -26.134 1.00 82.81 332 ASP A C 1
ATOM 2707 O O . ASP A 1 332 ? 4.800 -3.992 -25.076 1.00 82.81 332 ASP A O 1
ATOM 2711 N N . PRO A 1 333 ? 3.456 -4.267 -26.850 1.00 83.69 333 PRO A N 1
ATOM 2712 C CA . PRO A 1 333 ? 3.037 -5.599 -26.436 1.00 83.69 333 PRO A CA 1
ATOM 2713 C C . PRO A 1 333 ? 4.165 -6.638 -26.511 1.00 83.69 333 PRO A C 1
ATOM 2715 O O . PRO A 1 333 ? 4.009 -7.706 -25.922 1.00 83.69 333 PRO A O 1
ATOM 2718 N N . GLN A 1 334 ? 5.262 -6.357 -27.224 1.00 90.00 334 GLN A N 1
ATOM 2719 C CA . GLN A 1 334 ? 6.412 -7.256 -27.337 1.00 90.00 334 GLN A CA 1
ATOM 2720 C C . GLN A 1 334 ? 7.333 -7.198 -26.116 1.00 90.00 334 GLN A C 1
ATOM 2722 O O . GLN A 1 334 ? 8.111 -8.122 -25.914 1.00 90.00 334 GLN A O 1
ATOM 2727 N N . MET A 1 335 ? 7.224 -6.165 -25.276 1.00 89.62 335 MET A N 1
ATOM 2728 C CA . MET A 1 335 ? 8.035 -6.011 -24.070 1.00 89.62 335 MET A CA 1
ATOM 2729 C C . MET A 1 335 ? 7.549 -6.953 -22.955 1.00 89.62 335 MET A C 1
ATOM 2731 O O . MET A 1 335 ? 6.724 -6.585 -22.117 1.00 89.62 335 MET A O 1
ATOM 2735 N N . THR A 1 336 ? 8.017 -8.203 -22.959 1.00 90.56 336 THR A N 1
ATOM 2736 C CA . THR A 1 336 ? 7.480 -9.257 -22.075 1.00 90.56 336 THR A CA 1
ATOM 2737 C C . THR A 1 336 ? 8.402 -9.708 -20.947 1.00 90.56 336 THR A C 1
ATOM 2739 O O . THR A 1 336 ? 7.918 -10.396 -20.053 1.00 90.56 336 THR A O 1
ATOM 2742 N N . SER A 1 337 ? 9.685 -9.339 -20.961 1.00 92.38 337 SER A N 1
ATOM 2743 C CA . SER A 1 337 ? 10.678 -9.768 -19.959 1.00 92.38 337 SER A CA 1
ATOM 2744 C C . SER A 1 337 ? 11.577 -8.630 -19.478 1.00 92.38 337 SER A C 1
ATOM 2746 O O . SER A 1 337 ? 11.781 -7.645 -20.197 1.00 92.38 337 SER A O 1
ATOM 2748 N N . LEU A 1 338 ? 12.171 -8.787 -18.288 1.00 91.75 338 LEU A N 1
ATOM 2749 C CA . LEU A 1 338 ? 13.232 -7.893 -17.807 1.00 91.75 338 LEU A CA 1
ATOM 2750 C C . LEU A 1 338 ? 14.454 -7.898 -18.732 1.00 91.75 338 LEU A C 1
ATOM 2752 O O . LEU A 1 338 ? 15.116 -6.876 -18.880 1.00 91.75 338 LEU A O 1
ATOM 2756 N N . GLU A 1 339 ? 14.732 -9.021 -19.397 1.00 90.56 339 GLU A N 1
ATOM 2757 C CA . GLU A 1 339 ? 15.831 -9.127 -20.363 1.00 90.56 339 GLU A CA 1
ATOM 2758 C C . GLU A 1 339 ? 15.600 -8.246 -21.602 1.00 90.56 339 GLU A C 1
ATOM 2760 O O . GLU A 1 339 ? 16.532 -7.654 -22.146 1.00 90.56 339 GLU A O 1
ATOM 2765 N N . MET A 1 340 ? 14.354 -8.157 -22.079 1.00 91.12 340 MET A N 1
ATOM 2766 C CA . MET A 1 340 ? 14.013 -7.251 -23.178 1.00 91.12 340 MET A CA 1
ATOM 2767 C C . MET A 1 340 ? 14.114 -5.796 -22.732 1.00 91.12 340 MET A C 1
ATOM 2769 O O . MET A 1 340 ? 14.661 -4.974 -23.465 1.00 91.12 340 MET A O 1
ATOM 2773 N N . PHE A 1 341 ? 13.651 -5.501 -21.515 1.00 90.44 341 PHE A N 1
ATOM 2774 C CA . PHE A 1 341 ? 13.740 -4.168 -20.930 1.00 90.44 341 PHE A CA 1
ATOM 2775 C C . PHE A 1 341 ? 15.195 -3.698 -20.821 1.00 90.44 341 PHE A C 1
ATOM 2777 O O . PHE A 1 341 ? 15.514 -2.621 -21.316 1.00 90.44 341 PHE A O 1
ATOM 2784 N N . SER A 1 342 ? 16.091 -4.532 -20.281 1.00 86.12 342 SER A N 1
ATOM 2785 C CA . SER A 1 342 ? 17.507 -4.182 -20.091 1.00 86.12 342 SER A CA 1
ATOM 2786 C C . SER A 1 342 ? 18.274 -3.950 -21.395 1.00 86.12 342 SER A C 1
ATOM 2788 O O . SER A 1 342 ? 19.333 -3.342 -21.397 1.00 86.12 342 SER A O 1
ATOM 2790 N N . LYS A 1 343 ? 17.802 -4.501 -22.518 1.00 85.81 343 LYS A N 1
ATOM 2791 C CA . LYS A 1 343 ? 18.425 -4.277 -23.833 1.00 85.81 343 LYS A CA 1
ATOM 2792 C C . LYS A 1 343 ? 17.954 -2.981 -24.487 1.00 85.81 343 LYS A C 1
ATOM 2794 O O . LYS A 1 343 ? 18.613 -2.501 -25.407 1.00 85.81 343 LYS A O 1
ATOM 2799 N N . TYR A 1 344 ? 16.795 -2.479 -24.074 1.00 80.56 344 TYR A N 1
ATOM 2800 C CA . TYR A 1 344 ? 16.121 -1.348 -24.699 1.00 80.56 344 TYR A CA 1
ATOM 2801 C C . TYR A 1 344 ? 16.336 -0.029 -23.932 1.00 80.56 344 TYR A C 1
ATOM 2803 O O . TYR A 1 344 ? 16.353 1.031 -24.558 1.00 80.56 344 TYR A O 1
ATOM 2811 N N . HIS A 1 345 ? 16.559 -0.091 -22.614 1.00 72.56 345 HIS A N 1
ATOM 2812 C CA . HIS A 1 345 ? 16.804 1.047 -21.714 1.00 72.56 345 HIS A CA 1
ATOM 2813 C C . HIS A 1 345 ? 18.087 0.867 -20.907 1.00 72.56 345 HIS A C 1
ATOM 2815 O O . HIS A 1 345 ? 18.740 1.900 -20.610 1.00 72.56 345 HIS A O 1
#

pLDDT: mean 73.89, std 18.96, range [25.84, 95.56]

Foldseek 3Di:
DDDPDVVVLCLQWDDDDDPFFDTQPVVLVVCVVVPNNVVNLSSLLSNLLVLVVVAVLSLLLVCVVQCDPVCVLVSLVSNLVNVLVCLVPDQDALVQLVLNLVSLPVNQPPVVLVPDPDDDRCLVVQLVSLQSSLVRHPDPVVSVVSVVVVSNDDDPPDPVVVVVPPPPLPCVVLLVVCLVPNDDPVSLVVLVVCLPDPDADSLVVLVSNVVRHDCVVVVVSCVSHLLVSLLSPCPVACVDRNNLVSLVVCLLSDDPVSLVSQLVSLVVCVVVDDPVCVVRSVVRVVSSVQSNCVNPPVVCSVVVSVVVVVVVVCVQPVVVPDDDDGDGRDRDPPSHGSNSSSVVD

Radius of gyration: 23.86 Å; chains: 1; bounding box: 56×53×60 Å